Protein AF-A0A5C5XXF8-F1 (afdb_monomer)

Foldseek 3Di:
DDDDDAPLLVLLLVLLCVPDDNVRSCVLSVLLVQLQVLLLVLLQCLCVLPVLFFRPHPLLLNQLSVLLCLQQPSDCVRNVFHSVQSSLLNLLSSQLQSLSSVPDVPSLVCSLVSCCVRRNDDPLCVQSSVLSSLLSSLLADADPVRHTRSLVVDDCFDQGPVHTGRSSSSSVSSNSSSVQSAAQNREDPCCCPPVRHPPVSNVSNQRSHQWHWGQPNVVRDIDIGGDDDCVVPDDPVRVVVVCVVVDDDPVNVVVVVVVVVVVVVVD

pLDDT: mean 88.88, std 12.42, range [48.53, 98.75]

Sequence (267 aa):
MTWTTTEFENYVEQELVDSFPAEEARQLYSGYVDARPKVLQEIERIAQTEPNLTDHGPRHIADVMRKVFSIIGSDKSDHGLEARDLYILLQSILFHDVGNLHGRRRHNEQIGNMFISARGNGDELRRERDLVVRTARAHSGKSSAGNENTLIELDDQAHSPFGPIKQRSIAAILRLGDELAEGPQRTTRYYREFIGYTEDAQIFHEYSRCTSTMADRAAGRICLTYDIDIEDFLTDEEFDKARRPCRLTPDELRRAELREAVKNRAA

Mean predicted aligned error: 8.41 Å

Secondary structure (DSSP, 8-state):
------HHHHHHHHHHHHHS-HHHHHHHHHHHHHHHHHHHHHHTTHHHH-TTSPP-SHHHHHHHHHHHHHHH-S-HHHH---HHHHHHHHHHHHHTTGGGGG-STTGGGGHHHHHHHHH---HHHHHHHHHHHHHHHTTSS--TTSSS-GGGGS-SSB--TTS-B-HHHHHHHHHHHHHHT-SGGGS-HHIIIII---HHHHHHHHHHHHEEEEEETTTTEEEEEE---STTTS-HHHHHHHHGGGG--HHHHHHHHHHHHHHTT--

Nearest PDB structures (foldseek):
  6pbz-assembly1_A  TM=5.453E-01  e=7.754E-03  Escherichia coli K-12
  8jgx-assembly1_A  TM=6.950E-01  e=3.462E-02  Acinetobacter baumannii 15827
  7f86-assembly1_A  TM=2.059E-01  e=1.268E+00  Halomicronema sp. R31DM
  1b8d-assembly1_A  TM=2.141E-01  e=5.402E+00  Griffithsia monilis

Solvent-accessible surface area (backbone atoms only — not comparable to full-atom values): 14682 Å² total; per-residue (Å²): 135,83,88,73,90,48,73,46,57,53,50,40,50,51,38,25,52,76,72,38,60,67,70,58,24,48,52,57,50,47,53,48,61,62,20,47,63,55,46,44,62,52,34,58,46,24,55,73,63,38,65,60,56,60,51,72,28,59,69,38,50,56,38,22,42,52,35,35,34,46,65,45,58,88,52,51,86,81,56,68,63,50,45,65,36,44,48,47,38,53,52,16,58,75,42,37,65,54,9,30,61,78,28,76,81,69,12,48,74,46,27,56,61,55,47,33,72,41,71,49,81,52,76,86,46,45,62,57,49,54,50,31,38,54,33,24,27,34,51,57,70,59,26,97,88,69,43,74,64,25,52,77,82,43,43,68,65,33,86,48,99,83,47,76,26,46,42,28,58,40,23,51,47,50,30,52,12,47,67,47,42,48,14,46,87,27,41,52,71,64,47,59,77,76,70,54,60,54,80,88,32,43,61,59,41,50,48,20,54,25,31,44,57,46,61,40,58,93,79,73,44,75,48,80,44,74,65,74,73,57,76,83,78,34,57,76,72,53,44,58,57,69,47,54,80,80,61,59,49,79,65,51,48,52,51,52,52,52,52,51,55,51,51,69,71,75,108

Organism: NCBI:txid2528002

InterPro domains:
  IPR056471 HD-CE [PF24391] (51-253)

Radius of gyration: 23.47 Å; Cα contacts (8 Å, |Δi|>4): 349; chains: 1; bounding box: 64×64×52 Å

Structure (mmCIF, N/CA/C/O backbone):
data_AF-A0A5C5XXF8-F1
#
_entry.id   AF-A0A5C5XXF8-F1
#
loop_
_atom_site.group_PDB
_atom_site.id
_atom_site.typ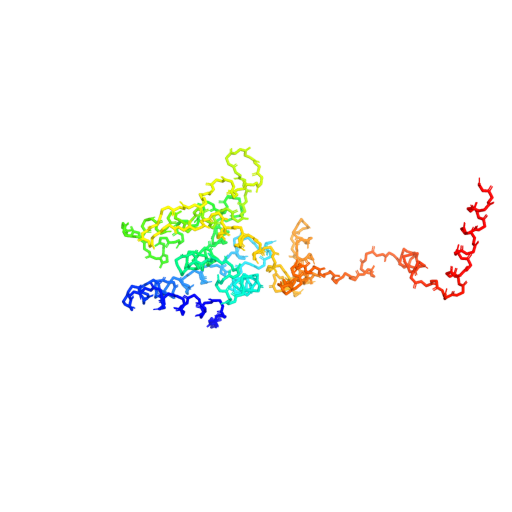e_symbol
_atom_site.label_atom_id
_atom_site.label_alt_id
_atom_site.label_comp_id
_atom_site.label_asym_id
_atom_site.label_entity_id
_atom_site.label_seq_id
_atom_site.pdbx_PDB_ins_code
_atom_site.Cartn_x
_atom_site.Cartn_y
_atom_site.Cartn_z
_atom_site.occupancy
_atom_site.B_iso_or_equiv
_atom_site.auth_seq_id
_atom_site.auth_comp_id
_atom_site.auth_asym_id
_atom_site.auth_atom_id
_atom_site.pdbx_PDB_model_num
ATOM 1 N N . MET A 1 1 ? -11.687 5.776 -15.077 1.00 59.09 1 MET A N 1
ATOM 2 C CA . MET A 1 1 ? -12.027 4.370 -14.749 1.00 59.09 1 MET A CA 1
ATOM 3 C C . MET A 1 1 ? -13.028 4.360 -13.599 1.00 59.09 1 MET A C 1
ATOM 5 O O . MET A 1 1 ? -12.969 5.269 -12.783 1.00 59.09 1 MET A O 1
ATOM 9 N N . THR A 1 2 ? -13.930 3.379 -13.523 1.00 80.31 2 THR A N 1
ATOM 10 C CA . THR A 1 2 ? -14.814 3.203 -12.353 1.00 80.31 2 THR A CA 1
ATOM 11 C C . THR A 1 2 ? -14.129 2.264 -11.362 1.00 80.31 2 THR A C 1
ATOM 13 O O . THR A 1 2 ? -13.798 1.139 -11.733 1.00 80.31 2 THR A O 1
ATOM 16 N N . TRP A 1 3 ? -13.872 2.722 -10.132 1.00 92.94 3 TRP A N 1
ATOM 17 C CA . TRP A 1 3 ? -13.294 1.877 -9.079 1.00 92.94 3 TRP A CA 1
ATOM 18 C C . TRP A 1 3 ? -14.255 0.742 -8.724 1.00 92.94 3 TRP A C 1
ATOM 20 O O . TRP A 1 3 ? -15.453 0.974 -8.569 1.00 92.94 3 TRP A O 1
ATOM 30 N N . THR A 1 4 ? -13.725 -0.469 -8.582 1.00 94.25 4 THR A N 1
ATOM 31 C CA . THR A 1 4 ? -14.468 -1.622 -8.066 1.00 94.25 4 THR A CA 1
ATOM 32 C C . THR A 1 4 ? -13.924 -1.937 -6.685 1.00 94.25 4 THR A C 1
ATOM 34 O O . THR A 1 4 ? -12.720 -2.135 -6.548 1.00 94.25 4 THR A O 1
ATOM 37 N N . THR A 1 5 ? -14.797 -1.964 -5.678 1.00 96.19 5 THR A N 1
ATOM 38 C CA . THR A 1 5 ? -14.415 -2.305 -4.305 1.00 96.19 5 THR A CA 1
ATOM 39 C C . THR A 1 5 ? -13.751 -3.684 -4.266 1.00 96.19 5 THR A C 1
ATOM 41 O O . THR A 1 5 ? -14.274 -4.654 -4.815 1.00 96.19 5 THR A O 1
ATOM 44 N N . THR A 1 6 ? -12.584 -3.752 -3.640 1.00 97.56 6 THR A N 1
ATOM 45 C CA . THR A 1 6 ? -11.767 -4.954 -3.472 1.00 97.56 6 THR A CA 1
ATOM 46 C C . THR A 1 6 ? -12.271 -5.824 -2.319 1.00 97.56 6 THR A C 1
ATOM 48 O O . THR A 1 6 ? -13.002 -5.374 -1.437 1.00 97.56 6 THR A O 1
ATOM 51 N N . GLU A 1 7 ? -11.839 -7.087 -2.289 1.00 97.62 7 GLU A N 1
ATOM 52 C CA . GLU A 1 7 ? -12.136 -7.996 -1.173 1.00 97.62 7 GLU A CA 1
ATOM 53 C C . GLU A 1 7 ? -11.589 -7.473 0.159 1.00 97.62 7 GLU A C 1
ATOM 55 O O . GLU A 1 7 ? -12.270 -7.571 1.177 1.00 97.62 7 GLU A O 1
ATOM 60 N N . PHE A 1 8 ? -10.402 -6.857 0.143 1.00 98.44 8 PHE A N 1
ATOM 61 C CA . PHE A 1 8 ? -9.818 -6.251 1.336 1.00 98.44 8 PHE A CA 1
ATOM 62 C C . PHE A 1 8 ? -10.695 -5.122 1.881 1.00 98.44 8 PHE A C 1
ATOM 64 O O . PHE A 1 8 ? -10.957 -5.074 3.076 1.00 98.44 8 PHE A O 1
ATOM 71 N N . GLU A 1 9 ? -11.194 -4.239 1.013 1.00 98.50 9 GLU A N 1
ATOM 72 C CA . GLU A 1 9 ? -12.086 -3.148 1.418 1.00 98.50 9 GLU A CA 1
ATOM 73 C C . GLU A 1 9 ? -13.389 -3.661 2.037 1.00 98.50 9 GLU A C 1
ATOM 75 O O . GLU A 1 9 ? -13.813 -3.125 3.059 1.00 98.50 9 GLU A O 1
ATOM 80 N N . ASN A 1 10 ? -13.998 -4.697 1.451 1.00 98.19 10 ASN A N 1
ATOM 81 C CA . ASN A 1 10 ? -15.199 -5.328 2.007 1.00 98.19 10 ASN A CA 1
ATOM 82 C C . ASN A 1 10 ? -14.909 -5.965 3.374 1.00 98.19 10 ASN A C 1
ATOM 84 O O . ASN A 1 10 ? -15.708 -5.844 4.299 1.00 98.19 10 ASN A O 1
ATOM 88 N N . TYR A 1 11 ? -13.754 -6.624 3.514 1.00 98.31 11 TYR A N 1
ATOM 89 C CA . TYR A 1 11 ? -13.327 -7.218 4.779 1.00 98.31 11 TYR A CA 1
ATOM 90 C C . TYR A 1 11 ? -13.138 -6.157 5.870 1.00 98.31 11 TYR A C 1
ATOM 92 O O . TYR A 1 11 ? -13.641 -6.322 6.978 1.00 98.31 11 TYR A O 1
ATOM 100 N N . VAL A 1 12 ? -12.479 -5.035 5.553 1.00 98.44 12 VAL A N 1
ATOM 101 C CA . VAL A 1 12 ? -12.309 -3.927 6.507 1.00 98.44 12 VAL A CA 1
ATOM 102 C C . VAL A 1 12 ? -13.652 -3.302 6.894 1.00 98.44 12 VAL A C 1
ATOM 104 O O . VAL A 1 12 ? -13.853 -3.013 8.071 1.00 98.44 12 VAL A O 1
ATOM 107 N N . GLU A 1 13 ? -14.572 -3.097 5.946 1.00 98.44 13 GLU A N 1
ATOM 108 C CA . GLU A 1 13 ? -15.915 -2.576 6.249 1.00 98.44 13 GLU A CA 1
ATOM 109 C C . GLU A 1 13 ? -16.657 -3.484 7.234 1.00 98.44 13 GLU A C 1
ATOM 111 O O . GLU A 1 13 ? -17.180 -3.006 8.242 1.00 98.44 13 GLU A O 1
ATOM 116 N N . GLN A 1 14 ? -16.648 -4.793 6.977 1.00 98.00 14 GLN A N 1
ATOM 117 C CA . GLN A 1 14 ? -17.302 -5.775 7.835 1.00 98.00 14 GLN A CA 1
ATOM 118 C C . GLN A 1 14 ? -16.683 -5.797 9.242 1.00 98.00 14 GLN A C 1
ATOM 120 O O . GLN A 1 14 ? -17.408 -5.687 10.228 1.00 98.00 14 GLN A O 1
ATOM 125 N N . GLU A 1 15 ? -15.351 -5.832 9.349 1.00 97.81 15 GLU A N 1
ATOM 126 C CA . GLU A 1 15 ?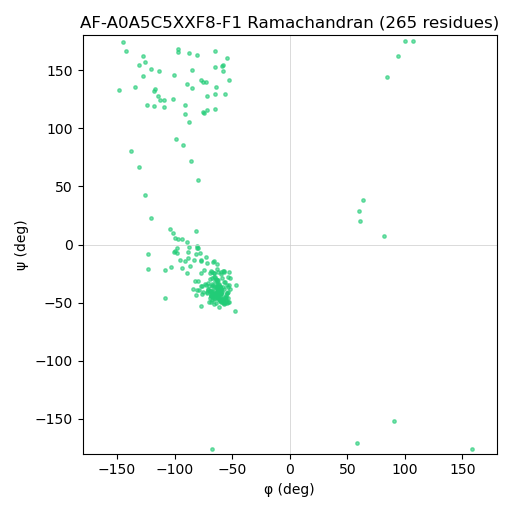 -14.653 -5.802 10.642 1.00 97.81 15 GLU A CA 1
ATOM 127 C C . GLU A 1 15 ? -14.951 -4.524 11.441 1.00 97.81 15 GLU A C 1
ATOM 129 O O . GLU A 1 15 ? -15.074 -4.570 12.669 1.00 97.81 15 GLU A O 1
ATOM 134 N N . LEU A 1 16 ? -15.093 -3.377 10.767 1.00 98.19 16 LEU A N 1
ATOM 135 C CA . LEU A 1 16 ? -15.498 -2.124 11.406 1.00 98.19 16 LEU A CA 1
ATOM 136 C C . LEU A 1 16 ? -16.926 -2.204 11.949 1.00 98.19 16 LEU A C 1
ATOM 138 O O . LEU A 1 16 ? -17.150 -1.822 13.097 1.00 98.19 16 LEU A O 1
ATOM 142 N N . VAL A 1 17 ? -17.870 -2.713 11.153 1.00 98.12 17 VAL A N 1
ATOM 143 C CA . VAL A 1 17 ? -19.272 -2.898 11.563 1.00 98.12 17 VAL A CA 1
ATOM 144 C C . VAL A 1 17 ? -19.386 -3.840 12.761 1.00 98.12 17 VAL A C 1
ATOM 146 O O . VAL A 1 17 ? -20.169 -3.572 13.670 1.00 98.12 17 VAL A O 1
ATOM 149 N N . ASP A 1 18 ? -18.582 -4.901 12.794 1.00 96.94 18 ASP A N 1
ATOM 150 C CA . ASP A 1 18 ? -18.618 -5.894 13.871 1.00 96.94 18 ASP A CA 1
ATOM 151 C C . ASP A 1 18 ? -17.934 -5.407 15.161 1.00 96.94 18 ASP A C 1
ATOM 153 O O . ASP A 1 18 ? -18.261 -5.873 16.255 1.00 96.94 18 ASP A O 1
ATOM 157 N N . SER A 1 19 ? -16.995 -4.459 15.055 1.00 96.56 19 SER A N 1
ATOM 158 C CA . SER A 1 19 ? -16.158 -4.020 16.184 1.00 96.56 19 SER A CA 1
ATOM 159 C C . SER A 1 19 ? -16.556 -2.677 16.802 1.00 96.56 19 SER A C 1
ATOM 161 O O . SER A 1 19 ? -16.154 -2.397 17.933 1.00 96.56 19 SER A O 1
ATOM 163 N N . PHE A 1 20 ? -17.311 -1.834 16.092 1.00 96.69 20 PHE A N 1
ATOM 164 C CA . PHE A 1 20 ? -17.650 -0.475 16.526 1.00 96.69 20 PHE A CA 1
ATOM 165 C C . PHE A 1 20 ? -19.164 -0.220 16.530 1.00 96.69 20 PHE A C 1
ATOM 167 O O . PHE A 1 20 ? -19.913 -0.867 15.797 1.00 96.69 20 PHE A O 1
ATOM 174 N N . PRO A 1 21 ? -19.655 0.758 17.319 1.00 97.44 21 PRO A N 1
ATOM 175 C CA . PRO A 1 21 ? -21.022 1.248 17.182 1.00 97.44 21 PRO A CA 1
ATOM 176 C C . PRO A 1 21 ? -21.324 1.650 15.734 1.00 97.44 21 PRO A C 1
ATOM 178 O O . PRO A 1 21 ? -20.492 2.268 15.073 1.00 97.44 21 PRO A O 1
ATOM 181 N N . ALA A 1 22 ? -22.538 1.361 15.258 1.00 96.75 22 ALA A N 1
ATOM 182 C CA . ALA A 1 22 ? -22.904 1.505 13.844 1.00 96.75 22 ALA A CA 1
ATOM 183 C C . ALA A 1 22 ? -22.592 2.888 13.239 1.00 96.75 22 ALA A C 1
ATOM 185 O O . ALA A 1 22 ? -22.169 2.979 12.089 1.00 96.75 22 ALA A O 1
ATOM 186 N N . GLU A 1 23 ? -22.788 3.963 14.006 1.00 96.94 23 GLU A N 1
ATOM 187 C CA . GLU A 1 23 ? -22.488 5.323 13.546 1.00 96.94 23 GLU A CA 1
ATOM 188 C C . GLU A 1 23 ? -20.977 5.578 13.436 1.00 96.94 23 GLU A C 1
ATOM 190 O O . GLU A 1 23 ? -20.527 6.179 12.467 1.00 96.94 23 GLU A O 1
ATOM 195 N N . GLU A 1 24 ? -20.179 5.065 14.374 1.00 95.81 24 GLU A N 1
ATOM 196 C CA . GLU A 1 24 ? -18.718 5.192 14.347 1.00 95.81 24 GLU A CA 1
ATOM 197 C C . GLU A 1 24 ? -18.110 4.360 13.208 1.00 95.81 24 GLU A C 1
ATOM 199 O O . GLU A 1 24 ? -17.315 4.879 12.425 1.00 95.81 24 GLU A O 1
ATOM 204 N N . ALA A 1 25 ? -18.551 3.106 13.043 1.00 97.38 25 ALA A N 1
ATOM 205 C CA . ALA A 1 25 ? -18.158 2.251 11.921 1.00 97.38 25 ALA A CA 1
ATOM 206 C C . ALA A 1 25 ? -18.449 2.926 10.570 1.00 97.38 25 ALA A C 1
ATOM 208 O O . ALA A 1 25 ? -17.579 2.994 9.696 1.00 97.38 25 ALA A O 1
ATOM 209 N N . ARG A 1 26 ? -19.660 3.488 10.426 1.00 96.88 26 ARG A N 1
ATOM 210 C CA . ARG A 1 26 ? -20.071 4.225 9.228 1.00 96.88 26 ARG A CA 1
ATOM 211 C C . ARG A 1 26 ? -19.176 5.433 8.978 1.00 96.88 26 ARG A C 1
ATOM 213 O O . ARG A 1 26 ? -18.743 5.602 7.846 1.00 96.88 26 ARG A O 1
ATOM 220 N N . GLN A 1 27 ? -18.902 6.252 9.993 1.00 95.38 27 GLN A N 1
ATOM 221 C CA . GLN A 1 27 ? -18.077 7.458 9.850 1.00 95.38 27 GLN A CA 1
ATOM 222 C C . GLN A 1 27 ? -16.637 7.135 9.436 1.00 95.38 27 GLN A C 1
ATOM 224 O O . GLN A 1 27 ? -16.075 7.806 8.566 1.00 95.38 27 GLN A O 1
ATOM 229 N N . LEU A 1 28 ? -16.040 6.093 10.022 1.00 95.81 28 LEU A N 1
ATOM 230 C CA . LEU A 1 28 ? -14.695 5.647 9.661 1.00 95.81 28 LEU A CA 1
ATOM 231 C C . LEU A 1 28 ? -14.640 5.203 8.199 1.00 95.81 28 LEU A C 1
ATOM 233 O O . LEU A 1 28 ? -13.832 5.720 7.419 1.00 95.81 28 LEU A O 1
ATOM 237 N N . TYR A 1 29 ? -15.529 4.286 7.811 1.00 97.81 29 TYR A N 1
ATOM 238 C CA . TYR A 1 29 ? -15.523 3.744 6.458 1.00 97.81 29 TYR A CA 1
ATOM 239 C C . TYR A 1 29 ? -15.928 4.789 5.410 1.00 97.81 29 TYR A C 1
ATOM 241 O O . TYR A 1 29 ? -15.272 4.898 4.373 1.00 97.81 29 TYR A O 1
ATOM 249 N N . SER A 1 30 ? -16.924 5.640 5.690 1.00 96.69 30 SER A N 1
ATOM 250 C CA . SER A 1 30 ? -17.316 6.723 4.778 1.00 96.69 30 SER A CA 1
ATOM 251 C C . SER A 1 30 ? -16.170 7.695 4.544 1.00 96.69 30 SER A C 1
ATOM 253 O O . SER A 1 30 ? -15.924 8.098 3.412 1.00 96.69 30 SER A O 1
ATOM 255 N N . GLY A 1 31 ? -15.394 8.010 5.582 1.00 95.94 31 GLY A N 1
ATOM 256 C CA . GLY A 1 31 ? -14.233 8.865 5.417 1.00 95.94 31 GLY A CA 1
ATOM 257 C C . GLY A 1 31 ? -13.156 8.249 4.508 1.00 95.94 31 GLY A C 1
ATOM 258 O O . GLY A 1 31 ? -12.399 8.989 3.879 1.00 95.94 31 GLY A O 1
ATOM 259 N N . TYR A 1 32 ? -13.019 6.920 4.448 1.00 97.75 32 TYR A N 1
ATOM 260 C CA . TYR A 1 32 ? -12.171 6.256 3.449 1.00 97.75 32 TYR A CA 1
ATOM 261 C C . TYR A 1 32 ? -12.790 6.365 2.048 1.00 97.75 32 TYR A C 1
ATOM 263 O O . TYR A 1 32 ? -12.123 6.806 1.108 1.00 97.75 32 TYR A O 1
ATOM 271 N N . VAL A 1 33 ? -14.078 6.033 1.923 1.00 97.75 33 VAL A N 1
ATOM 272 C CA . VAL A 1 33 ? -14.829 6.074 0.659 1.00 97.75 33 VAL A CA 1
ATOM 273 C C . VAL A 1 33 ? -14.811 7.468 0.026 1.00 97.75 33 VAL A C 1
ATOM 275 O O . VAL A 1 33 ? -14.653 7.566 -1.189 1.00 97.75 33 VAL A O 1
ATOM 278 N N . ASP A 1 34 ? -14.898 8.530 0.828 1.00 97.31 34 ASP A N 1
ATOM 279 C CA . ASP A 1 34 ? -14.864 9.925 0.378 1.00 97.31 34 ASP A CA 1
ATOM 280 C C . ASP A 1 34 ? -13.460 10.382 -0.047 1.00 97.31 34 ASP A C 1
ATOM 282 O O . ASP A 1 34 ? -13.311 11.202 -0.960 1.00 97.31 34 ASP A O 1
ATOM 286 N N . ALA A 1 35 ? -12.415 9.870 0.610 1.00 97.69 35 ALA A N 1
ATOM 287 C CA . ALA A 1 35 ? -11.027 10.190 0.284 1.00 97.69 35 ALA A CA 1
ATOM 288 C C . ALA A 1 35 ? -10.563 9.480 -0.993 1.00 97.69 35 ALA A C 1
ATOM 290 O O . ALA A 1 35 ? -9.894 10.087 -1.831 1.00 97.69 35 ALA A O 1
ATOM 291 N N . ARG A 1 36 ? -10.955 8.214 -1.167 1.00 97.69 36 ARG A N 1
ATOM 292 C CA . ARG A 1 36 ? -10.543 7.337 -2.269 1.00 97.69 36 ARG A CA 1
ATOM 293 C C . ARG A 1 36 ? -10.639 7.987 -3.657 1.00 97.69 36 ARG A C 1
ATOM 295 O O . ARG A 1 36 ? -9.607 8.068 -4.316 1.00 97.69 36 ARG A O 1
ATOM 302 N N . PRO A 1 37 ? -11.790 8.498 -4.135 1.00 96.38 37 PRO A N 1
ATOM 303 C CA . PRO A 1 37 ? -11.871 9.072 -5.478 1.00 96.38 37 PRO A CA 1
ATOM 304 C C . PRO A 1 37 ? -10.979 10.309 -5.653 1.00 96.38 37 PRO A C 1
ATOM 306 O O . PRO A 1 37 ? -10.411 10.486 -6.727 1.00 96.38 37 PRO A O 1
ATOM 309 N N . LYS A 1 38 ? -10.808 11.128 -4.604 1.00 96.25 38 LYS A N 1
ATOM 310 C CA . LYS A 1 38 ? -9.941 12.319 -4.638 1.00 96.25 38 LYS A CA 1
ATOM 311 C C . LYS A 1 38 ? -8.476 11.917 -4.797 1.00 96.25 38 LYS A C 1
ATOM 313 O O . LYS A 1 38 ? -7.768 12.473 -5.626 1.00 96.25 38 LYS A O 1
ATOM 318 N N . VAL A 1 39 ? -8.039 10.914 -4.035 1.00 97.00 39 VAL A N 1
ATOM 319 C CA . VAL A 1 39 ? -6.662 10.411 -4.091 1.00 97.00 39 VAL A CA 1
ATOM 320 C C . VAL A 1 39 ? -6.377 9.720 -5.420 1.00 97.00 39 VAL A C 1
ATOM 322 O O . VAL A 1 39 ? -5.372 10.021 -6.057 1.00 97.00 39 VAL A O 1
ATOM 325 N N . LEU A 1 40 ? -7.267 8.830 -5.867 1.00 96.00 40 LEU A N 1
ATOM 326 C CA . LEU A 1 40 ? -7.083 8.082 -7.112 1.00 96.00 40 LEU A CA 1
ATOM 327 C C . LEU A 1 40 ? -7.021 9.000 -8.336 1.00 96.00 40 LEU A C 1
ATOM 329 O O . LEU A 1 40 ? -6.217 8.756 -9.231 1.00 96.00 40 LEU A O 1
ATOM 333 N N . GLN A 1 41 ? -7.828 10.065 -8.357 1.00 94.38 41 GLN A N 1
ATOM 334 C CA . GLN A 1 41 ? -7.782 11.073 -9.415 1.00 94.38 41 GLN A CA 1
ATOM 335 C C . GLN A 1 41 ? -6.414 11.759 -9.498 1.00 94.38 41 GLN A C 1
ATOM 337 O O . GLN A 1 41 ? -5.914 12.013 -10.593 1.00 94.38 41 GLN A O 1
ATOM 342 N N . GLU A 1 42 ? -5.817 12.085 -8.353 1.00 94.44 42 GLU A N 1
ATOM 343 C CA . GLU A 1 42 ? -4.526 12.763 -8.323 1.00 94.44 42 GLU A CA 1
ATOM 344 C C . GLU A 1 42 ? -3.382 11.799 -8.634 1.00 94.44 42 GLU A C 1
ATOM 346 O O . GLU A 1 42 ? -2.532 12.134 -9.449 1.00 94.44 42 GLU A O 1
A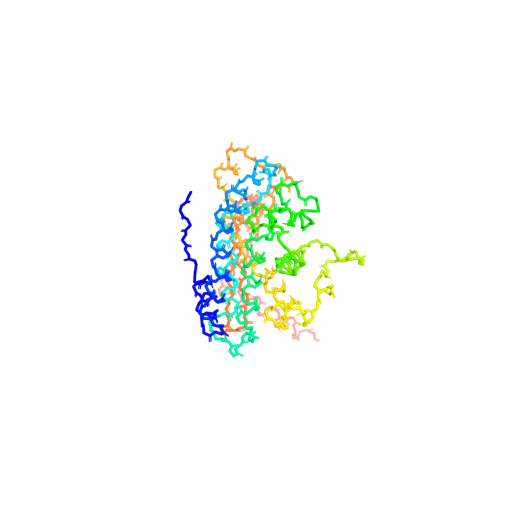TOM 351 N N . ILE A 1 43 ? -3.394 10.581 -8.085 1.00 93.62 43 ILE A N 1
ATOM 352 C CA . ILE A 1 43 ? -2.366 9.551 -8.313 1.00 93.62 43 ILE A CA 1
ATOM 353 C C . ILE A 1 43 ? -2.141 9.249 -9.807 1.00 93.62 43 ILE A C 1
ATOM 355 O O . ILE A 1 43 ? -1.000 9.037 -10.218 1.00 93.62 43 ILE A O 1
ATOM 359 N N . GLU A 1 44 ? -3.179 9.294 -10.652 1.00 91.25 44 GLU A N 1
ATOM 360 C CA . GLU A 1 44 ? -3.028 9.129 -12.111 1.00 91.25 44 GLU A CA 1
ATOM 361 C C . GLU A 1 44 ? -2.058 10.154 -12.737 1.00 91.25 44 GLU A C 1
ATOM 363 O O . GLU A 1 44 ? -1.475 9.906 -13.794 1.00 91.25 44 GLU A O 1
ATOM 368 N N . ARG A 1 45 ? -1.841 11.301 -12.083 1.00 93.19 45 ARG A N 1
ATOM 369 C CA . ARG A 1 45 ? -0.923 12.353 -12.538 1.00 93.19 45 ARG A CA 1
ATOM 370 C C . ARG A 1 45 ? 0.539 12.087 -12.191 1.00 93.19 45 ARG A C 1
ATOM 372 O O . ARG A 1 45 ? 1.391 12.807 -12.704 1.00 93.19 45 ARG A O 1
ATOM 379 N N . ILE A 1 46 ? 0.865 11.059 -11.400 1.00 93.69 46 ILE A N 1
ATOM 380 C CA . ILE A 1 46 ? 2.264 10.699 -11.101 1.00 93.69 46 ILE A CA 1
ATOM 381 C C . ILE A 1 46 ? 3.051 10.486 -12.399 1.00 93.69 46 ILE A C 1
ATOM 383 O O . ILE A 1 46 ? 4.149 11.013 -12.528 1.00 93.69 46 ILE A O 1
ATOM 387 N N . ALA A 1 47 ? 2.459 9.829 -13.401 1.00 90.44 47 ALA A N 1
ATOM 388 C CA . ALA A 1 47 ? 3.098 9.600 -14.700 1.00 90.44 47 ALA A CA 1
ATOM 389 C C . ALA A 1 47 ? 3.418 10.894 -15.481 1.00 90.44 47 ALA A C 1
ATOM 391 O O . ALA A 1 47 ? 4.200 10.863 -16.425 1.00 90.44 47 ALA A O 1
ATOM 392 N N . GLN A 1 48 ? 2.822 12.035 -15.116 1.00 90.69 48 GLN A N 1
ATOM 393 C CA . GLN A 1 48 ? 3.139 13.335 -15.719 1.00 90.69 48 GLN A CA 1
ATOM 394 C C . GLN A 1 48 ? 4.366 13.974 -15.057 1.00 90.69 48 GLN A C 1
ATOM 396 O O . GLN A 1 48 ? 5.179 14.587 -15.744 1.00 90.69 48 GLN A O 1
ATOM 401 N N . THR A 1 49 ? 4.504 13.829 -13.735 1.00 90.75 49 THR A N 1
ATOM 402 C CA . THR A 1 49 ? 5.653 14.344 -12.970 1.00 90.75 49 THR A CA 1
ATOM 403 C C . THR A 1 49 ? 6.876 13.438 -13.110 1.00 90.75 49 THR A C 1
ATOM 405 O O . THR A 1 49 ? 8.000 13.916 -13.221 1.00 90.75 49 THR A O 1
ATOM 408 N N . GLU A 1 50 ? 6.651 12.128 -13.113 1.00 92.12 50 GLU A N 1
ATOM 409 C CA . GLU A 1 50 ? 7.663 11.078 -13.053 1.00 92.12 50 GLU A CA 1
ATOM 410 C C . GLU A 1 50 ? 7.397 10.029 -14.158 1.00 92.12 50 GLU A C 1
ATOM 412 O O . GLU A 1 50 ? 7.043 8.883 -13.872 1.00 92.12 50 GLU A O 1
ATOM 417 N N . PRO A 1 51 ? 7.534 10.402 -15.447 1.00 90.94 51 PRO A N 1
ATOM 418 C CA . PRO A 1 51 ? 7.130 9.567 -16.589 1.00 90.94 51 PRO A CA 1
ATOM 419 C C . PRO A 1 51 ? 7.948 8.282 -16.763 1.00 90.94 51 PRO A C 1
ATOM 421 O O . PRO A 1 51 ? 7.540 7.388 -17.499 1.00 90.94 51 PRO A O 1
ATOM 424 N N . ASN A 1 52 ? 9.103 8.193 -16.102 1.00 93.19 52 ASN A N 1
ATOM 425 C CA . ASN A 1 52 ? 9.993 7.033 -16.142 1.00 93.19 52 ASN A CA 1
ATOM 426 C C . ASN A 1 52 ? 9.741 6.039 -15.003 1.00 93.19 52 ASN A C 1
ATOM 428 O O . ASN A 1 52 ? 10.507 5.096 -14.830 1.00 93.19 52 ASN A O 1
ATOM 432 N N . LEU A 1 53 ? 8.717 6.271 -14.182 1.00 93.19 53 LEU A N 1
ATOM 433 C CA . LEU A 1 53 ? 8.322 5.308 -13.172 1.00 93.19 53 LEU A CA 1
ATOM 434 C C . LEU A 1 53 ? 7.381 4.261 -13.743 1.00 93.19 53 LEU A C 1
ATOM 436 O O . LEU A 1 53 ? 6.557 4.518 -14.622 1.00 93.19 53 LEU A O 1
ATOM 440 N N . THR A 1 54 ? 7.467 3.081 -13.144 1.00 92.94 54 THR A N 1
ATOM 441 C CA . THR A 1 54 ? 6.422 2.066 -13.205 1.00 92.94 54 THR A CA 1
ATOM 442 C C . THR A 1 54 ? 5.077 2.646 -12.746 1.00 92.94 54 THR A C 1
ATOM 444 O O . THR A 1 54 ? 5.013 3.694 -12.106 1.00 92.94 54 THR A O 1
ATOM 447 N N . ASP A 1 55 ? 3.967 2.008 -13.104 1.00 93.75 55 ASP A N 1
ATOM 448 C CA . ASP A 1 55 ? 2.620 2.495 -12.798 1.00 93.75 55 ASP A CA 1
ATOM 449 C C . ASP A 1 55 ? 2.378 2.493 -11.280 1.00 93.75 55 ASP A C 1
ATOM 451 O O . ASP A 1 55 ? 2.353 1.435 -10.656 1.00 93.75 55 ASP A O 1
ATOM 455 N N . HIS A 1 56 ? 2.163 3.673 -10.696 1.00 94.00 56 HIS A N 1
ATOM 456 C CA . HIS A 1 56 ? 1.710 3.846 -9.304 1.00 94.00 56 HIS A CA 1
ATOM 457 C C . HIS A 1 56 ? 0.212 4.223 -9.260 1.00 94.00 56 HIS A C 1
ATOM 459 O O . HIS A 1 56 ? -0.299 4.677 -8.241 1.00 94.00 56 HIS A O 1
ATOM 465 N N . GLY A 1 57 ? -0.496 4.066 -10.389 1.00 94.62 57 GLY A N 1
ATOM 466 C CA . GLY A 1 57 ? -1.893 4.434 -10.583 1.00 94.62 57 GLY A CA 1
ATOM 467 C C . GLY A 1 57 ? -2.906 3.602 -9.779 1.00 94.62 57 GLY A C 1
ATOM 468 O O . GLY A 1 57 ? -2.548 2.684 -9.040 1.00 94.62 57 GLY A O 1
ATOM 469 N N . PRO A 1 58 ? -4.219 3.834 -9.982 1.00 95.75 58 PRO A N 1
ATOM 470 C CA . PRO A 1 58 ? -5.281 3.109 -9.277 1.00 95.75 58 PRO A CA 1
ATOM 471 C C . PRO A 1 58 ? -5.183 1.579 -9.360 1.00 95.75 58 PRO A C 1
ATOM 473 O O . PRO A 1 58 ? -5.506 0.883 -8.399 1.00 95.75 58 PRO A O 1
ATOM 476 N N . ARG A 1 59 ? -4.710 1.038 -10.490 1.00 95.00 59 ARG A N 1
ATOM 477 C CA . ARG A 1 59 ? -4.517 -0.412 -10.653 1.00 95.00 59 ARG A CA 1
ATOM 478 C C . ARG A 1 59 ? -3.482 -0.960 -9.677 1.00 95.00 59 ARG A C 1
ATOM 480 O O . ARG A 1 59 ? -3.708 -2.019 -9.106 1.00 95.00 59 ARG A O 1
ATOM 487 N N . HIS A 1 60 ? -2.394 -0.226 -9.453 1.00 96.50 60 HIS A N 1
ATOM 488 C CA . HIS A 1 60 ? -1.379 -0.615 -8.486 1.00 96.50 60 HIS A CA 1
ATOM 489 C C . HIS A 1 60 ? -1.942 -0.609 -7.061 1.00 96.50 60 HIS A C 1
ATOM 491 O O . HIS A 1 60 ? -1.811 -1.609 -6.368 1.00 96.50 60 HIS A O 1
ATOM 497 N N . ILE A 1 61 ? -2.682 0.432 -6.662 1.00 97.69 61 ILE A N 1
ATOM 498 C CA . ILE A 1 61 ? -3.335 0.480 -5.341 1.00 97.69 61 ILE A CA 1
ATOM 499 C C . ILE A 1 61 ? -4.260 -0.729 -5.118 1.00 97.69 61 ILE A C 1
ATOM 501 O O . ILE A 1 61 ? -4.206 -1.369 -4.067 1.00 97.69 61 ILE A O 1
ATOM 505 N N . ALA A 1 62 ? -5.084 -1.082 -6.111 1.00 97.69 62 ALA A N 1
ATOM 506 C CA . ALA A 1 62 ? -5.955 -2.257 -6.033 1.00 97.69 62 ALA A CA 1
ATOM 507 C C . ALA A 1 62 ? -5.158 -3.572 -5.921 1.00 97.69 62 ALA A C 1
ATOM 509 O O . ALA A 1 62 ? -5.567 -4.497 -5.215 1.00 97.69 62 ALA A O 1
ATOM 510 N N . ASP A 1 63 ? -4.011 -3.656 -6.595 1.00 97.50 63 ASP A N 1
ATOM 511 C CA . ASP A 1 63 ? -3.107 -4.799 -6.513 1.00 97.50 63 ASP A CA 1
ATOM 512 C C . ASP A 1 63 ? -2.442 -4.909 -5.139 1.00 97.50 63 ASP A C 1
ATOM 514 O O . ASP A 1 63 ? -2.452 -6.002 -4.573 1.00 97.50 63 ASP A O 1
ATOM 518 N N . VAL A 1 64 ? -1.979 -3.803 -4.544 1.00 98.50 64 VAL A N 1
ATOM 519 C CA . VAL A 1 64 ? -1.469 -3.780 -3.160 1.00 98.50 64 VAL A CA 1
ATOM 520 C C . VAL A 1 64 ? -2.530 -4.301 -2.194 1.00 98.50 64 VAL A C 1
ATOM 522 O O . VAL A 1 64 ? -2.239 -5.177 -1.384 1.00 98.50 64 VAL A O 1
ATOM 525 N N . MET A 1 65 ? -3.784 -3.850 -2.313 1.00 98.62 65 MET A N 1
ATOM 526 C CA . MET A 1 65 ? -4.886 -4.349 -1.475 1.00 98.62 65 MET A CA 1
ATOM 527 C C . MET A 1 65 ? -5.096 -5.858 -1.631 1.00 98.62 65 MET A C 1
ATOM 529 O O . MET A 1 65 ? -5.254 -6.570 -0.638 1.00 98.62 65 MET A O 1
ATOM 533 N N . ARG A 1 66 ? -5.037 -6.373 -2.865 1.00 97.81 66 ARG A N 1
ATOM 534 C CA . ARG A 1 66 ? -5.154 -7.813 -3.135 1.00 97.81 66 ARG A CA 1
ATOM 535 C C . ARG A 1 66 ? -3.995 -8.603 -2.529 1.00 97.81 66 ARG A C 1
ATOM 537 O O . ARG A 1 66 ? -4.217 -9.663 -1.948 1.00 97.81 66 ARG A O 1
ATOM 544 N N . LYS A 1 67 ? -2.762 -8.100 -2.644 1.00 97.75 67 LYS A N 1
ATOM 545 C CA . LYS A 1 67 ? -1.567 -8.753 -2.089 1.00 97.75 67 LYS A CA 1
ATOM 546 C C . LYS A 1 67 ? -1.582 -8.734 -0.571 1.00 97.75 67 LYS A C 1
ATOM 548 O O . LYS A 1 67 ? -1.385 -9.785 0.034 1.00 97.75 67 LYS A O 1
ATOM 553 N N . VAL A 1 68 ? -1.922 -7.599 0.036 1.00 97.88 68 VAL A N 1
ATOM 554 C CA . VAL A 1 68 ? -2.150 -7.486 1.481 1.00 97.88 68 VAL A CA 1
ATOM 555 C C . VAL A 1 68 ? -3.168 -8.523 1.940 1.00 97.88 68 VAL A C 1
ATOM 557 O O . VAL A 1 68 ? -2.863 -9.293 2.847 1.00 97.88 68 VAL A O 1
ATOM 560 N N . PHE A 1 69 ? -4.320 -8.630 1.275 1.00 97.38 69 PHE A N 1
ATOM 561 C CA . PHE A 1 69 ? -5.332 -9.620 1.642 1.00 97.38 69 PHE A CA 1
ATOM 562 C C . PHE A 1 69 ? -4.851 -11.065 1.467 1.00 97.38 69 PHE A C 1
ATOM 564 O O . PHE A 1 69 ? -5.114 -11.899 2.327 1.00 97.38 69 PHE A O 1
ATOM 571 N N . SER A 1 70 ? -4.060 -11.363 0.431 1.00 95.25 70 SER A N 1
ATOM 572 C CA . SER A 1 70 ? -3.456 -12.695 0.265 1.00 95.25 70 SER A CA 1
ATOM 573 C C . SER A 1 70 ? -2.450 -13.060 1.368 1.00 95.25 70 SER A C 1
ATOM 575 O O . SER A 1 70 ? -2.289 -14.236 1.687 1.00 95.25 70 SER A O 1
ATOM 577 N N . ILE A 1 71 ? -1.802 -12.062 1.983 1.00 95.06 71 ILE A N 1
ATOM 578 C CA . ILE A 1 71 ? -0.890 -12.250 3.120 1.00 95.06 71 ILE A CA 1
ATOM 579 C C . ILE A 1 71 ? -1.701 -12.490 4.402 1.00 95.06 71 ILE A C 1
ATOM 581 O O . ILE A 1 71 ? -1.479 -13.472 5.117 1.00 95.06 71 ILE A O 1
ATOM 585 N N . ILE A 1 72 ? -2.644 -11.592 4.706 1.00 95.06 72 ILE A N 1
ATOM 586 C CA . ILE A 1 72 ? -3.331 -11.576 6.007 1.00 95.06 72 ILE A CA 1
ATOM 587 C C . ILE A 1 72 ? -4.561 -12.483 6.074 1.00 95.06 72 ILE A C 1
ATOM 589 O O . ILE A 1 72 ? -4.944 -12.861 7.179 1.00 95.06 72 ILE A O 1
ATOM 593 N N . GLY A 1 73 ? -5.134 -12.891 4.940 1.00 93.81 73 GLY A N 1
ATOM 594 C CA . GLY A 1 73 ? -6.360 -13.687 4.875 1.00 93.81 73 GLY A CA 1
ATOM 595 C C . GLY A 1 73 ? -7.563 -13.019 5.552 1.00 93.81 73 GLY A C 1
ATOM 596 O O . GLY A 1 73 ? -7.515 -11.858 5.949 1.00 93.81 73 GLY A O 1
ATOM 597 N N . SER A 1 74 ? -8.649 -13.776 5.698 1.00 92.06 74 SER A N 1
ATOM 598 C CA . SER A 1 74 ? -9.861 -13.347 6.412 1.00 92.06 74 SER A CA 1
ATOM 599 C C . SER A 1 74 ? -9.958 -13.888 7.843 1.00 92.06 74 SER A C 1
ATOM 601 O O . SER A 1 74 ? -10.893 -13.547 8.560 1.00 92.06 74 SER A O 1
ATOM 603 N N . ASP A 1 75 ? -9.034 -14.759 8.265 1.00 89.19 75 ASP A N 1
ATOM 604 C CA . ASP A 1 75 ? -9.042 -15.305 9.622 1.00 89.19 75 ASP A CA 1
ATOM 605 C C . ASP A 1 75 ? -8.272 -14.387 10.577 1.00 89.19 75 ASP A C 1
ATOM 607 O O . ASP A 1 75 ? -7.034 -14.359 10.596 1.00 89.19 75 ASP A O 1
ATOM 611 N N . LYS A 1 76 ? -9.030 -13.656 11.400 1.00 87.44 76 LYS A N 1
ATOM 612 C CA . LYS A 1 76 ? -8.510 -12.761 12.436 1.00 87.44 76 LYS A CA 1
ATOM 613 C C . LYS A 1 76 ? -7.575 -13.447 13.426 1.00 87.44 76 LYS A C 1
ATOM 615 O O . LYS A 1 76 ? -6.645 -12.801 13.913 1.00 87.44 76 LYS A O 1
ATOM 620 N N . SER A 1 77 ? -7.785 -14.730 13.722 1.00 86.12 77 SER A N 1
ATOM 621 C CA . SER A 1 77 ? -6.951 -15.466 14.679 1.00 86.12 77 SER A CA 1
ATOM 622 C C . SER A 1 77 ? -5.521 -15.678 14.173 1.00 86.12 77 SER A C 1
ATOM 624 O O . SER A 1 77 ? -4.585 -15.670 14.972 1.00 86.12 77 SER A O 1
ATOM 626 N N . ASP A 1 78 ? -5.339 -15.747 12.854 1.00 85.00 78 ASP A N 1
ATOM 627 C CA . ASP A 1 78 ? -4.035 -15.941 12.223 1.00 85.00 78 ASP A CA 1
ATOM 628 C C . ASP A 1 78 ? -3.231 -14.637 12.118 1.00 85.00 78 ASP A C 1
ATOM 630 O O . ASP A 1 78 ? -2.025 -14.624 12.362 1.00 85.00 78 ASP A O 1
ATOM 634 N N . HIS A 1 79 ? -3.876 -13.529 11.730 1.00 89.00 79 HIS A N 1
ATOM 635 C CA . HIS A 1 79 ? -3.172 -12.258 11.506 1.00 89.00 79 HIS A CA 1
ATOM 636 C C . HIS A 1 79 ? -3.167 -11.340 12.738 1.00 89.00 79 HIS A C 1
ATOM 638 O O . HIS A 1 79 ? -2.339 -10.433 12.841 1.00 89.00 79 HIS A O 1
ATOM 644 N N . GLY A 1 80 ? -4.092 -11.548 13.678 1.00 92.69 80 GLY A N 1
ATOM 645 C CA . GLY A 1 80 ? -4.170 -10.830 14.948 1.00 92.69 80 GLY A CA 1
ATOM 646 C C . GLY A 1 80 ? -4.376 -9.317 14.826 1.00 92.69 80 GLY A C 1
ATOM 647 O O . GLY A 1 80 ? -4.047 -8.597 15.763 1.00 92.69 80 GLY A O 1
ATOM 648 N N . LEU A 1 81 ? -4.860 -8.808 13.694 1.00 96.31 81 LEU A N 1
ATOM 649 C CA . LEU A 1 81 ? -5.139 -7.378 13.508 1.00 96.31 81 LEU A CA 1
ATOM 650 C C . LEU A 1 81 ? -6.571 -7.091 13.949 1.00 96.31 81 LEU A C 1
ATOM 652 O O . LEU A 1 81 ? -7.480 -7.857 13.643 1.00 96.31 81 LEU A O 1
ATOM 656 N N . GLU A 1 82 ? -6.768 -5.980 14.644 1.00 96.69 82 GLU A N 1
ATOM 657 C CA . GLU A 1 82 ? -8.095 -5.493 15.012 1.00 96.69 82 GLU A CA 1
ATOM 658 C C . GLU A 1 82 ? -8.682 -4.602 13.907 1.00 96.69 82 GLU A C 1
ATOM 660 O O . GLU A 1 82 ? -7.950 -4.078 13.067 1.00 96.69 82 GLU A O 1
ATOM 665 N N . ALA A 1 83 ? -9.991 -4.339 13.938 1.00 97.38 83 ALA A N 1
ATOM 666 C CA . ALA A 1 83 ? -10.662 -3.502 12.935 1.00 97.38 83 ALA A CA 1
ATOM 667 C C . ALA A 1 83 ? -10.012 -2.113 12.754 1.00 97.38 83 ALA A C 1
ATOM 669 O O . ALA A 1 83 ? -9.865 -1.616 11.640 1.00 97.38 83 ALA A O 1
ATOM 670 N N . ARG A 1 84 ? -9.523 -1.511 13.844 1.00 97.06 84 ARG A N 1
ATOM 671 C CA . ARG A 1 84 ? -8.743 -0.257 13.816 1.00 97.06 84 ARG A CA 1
ATOM 672 C C . ARG A 1 84 ? -7.380 -0.386 13.131 1.00 97.06 84 ARG A C 1
ATOM 674 O O . ARG A 1 84 ? -6.939 0.561 12.485 1.00 97.06 84 ARG A O 1
ATOM 681 N N . ASP A 1 85 ? -6.715 -1.535 13.262 1.00 98.06 85 ASP A N 1
ATOM 682 C CA . ASP A 1 85 ? -5.445 -1.796 12.581 1.00 98.06 85 ASP A CA 1
ATOM 683 C C . ASP A 1 85 ? -5.687 -1.917 11.073 1.00 98.06 85 ASP A C 1
ATOM 685 O O . ASP A 1 85 ? -4.976 -1.307 10.276 1.00 98.06 85 ASP A O 1
ATOM 689 N N . LEU A 1 86 ? -6.738 -2.653 10.695 1.00 98.38 86 LEU A N 1
ATOM 690 C CA . LEU A 1 86 ? -7.175 -2.833 9.311 1.00 98.38 86 LEU A CA 1
ATOM 691 C C . LEU A 1 86 ? -7.598 -1.507 8.667 1.00 98.38 86 LEU A C 1
ATOM 693 O O . LEU A 1 86 ? -7.220 -1.232 7.530 1.00 98.38 86 LEU A O 1
ATOM 697 N N . TYR A 1 87 ? -8.302 -0.646 9.403 1.00 98.31 87 TYR A N 1
ATOM 698 C CA . TYR A 1 87 ? -8.662 0.695 8.942 1.00 98.31 87 TYR A CA 1
ATOM 699 C C . TYR A 1 87 ? -7.431 1.561 8.643 1.00 98.31 87 TYR A C 1
ATOM 701 O O . TYR A 1 87 ? -7.331 2.162 7.570 1.00 98.31 87 TYR A O 1
ATOM 709 N N . ILE A 1 88 ? -6.456 1.600 9.558 1.00 98.25 88 ILE A N 1
ATOM 710 C CA . ILE A 1 88 ? -5.220 2.363 9.347 1.00 98.25 88 ILE A CA 1
ATOM 711 C C . ILE A 1 88 ? -4.380 1.754 8.220 1.00 98.25 88 ILE A C 1
ATOM 713 O O . ILE A 1 88 ? -3.783 2.507 7.450 1.00 98.25 88 ILE A O 1
ATOM 717 N N . LEU A 1 89 ? -4.364 0.426 8.068 1.00 98.69 89 LEU A N 1
ATOM 718 C CA . LEU A 1 89 ? -3.734 -0.248 6.931 1.00 98.69 89 LEU A CA 1
ATOM 719 C C . LEU A 1 89 ? -4.378 0.180 5.609 1.00 98.69 89 LEU A C 1
ATOM 721 O O . LEU A 1 89 ? -3.668 0.593 4.695 1.00 98.69 89 LEU A O 1
ATOM 725 N N . LEU A 1 90 ? -5.710 0.153 5.530 1.00 98.75 90 LEU A N 1
ATOM 726 C CA . LEU A 1 90 ? -6.467 0.534 4.340 1.00 98.75 90 LEU A CA 1
ATOM 727 C C . LEU A 1 90 ? -6.191 1.985 3.922 1.00 98.75 90 LEU A C 1
ATOM 729 O O . LEU A 1 90 ? -5.897 2.247 2.753 1.00 98.75 90 LEU A O 1
ATOM 733 N N . GLN A 1 91 ? -6.214 2.917 4.878 1.00 98.38 91 GLN A N 1
ATOM 734 C CA . GLN A 1 91 ? -5.834 4.308 4.622 1.00 98.38 91 GLN A CA 1
ATOM 735 C C . GLN A 1 91 ? -4.368 4.413 4.184 1.00 98.38 91 GLN A C 1
ATOM 737 O O . GLN A 1 91 ? -4.055 5.089 3.209 1.00 98.38 91 GLN A O 1
ATOM 742 N N . SER A 1 92 ? -3.454 3.722 4.866 1.00 98.50 92 SER A N 1
ATOM 743 C CA . SER A 1 92 ? -2.026 3.796 4.544 1.00 98.50 92 SER A CA 1
ATOM 744 C C . SER A 1 92 ? -1.731 3.288 3.133 1.00 98.50 92 SER A C 1
ATOM 746 O O . SER A 1 92 ? -0.957 3.933 2.436 1.00 98.50 92 SER A O 1
ATOM 748 N N . ILE A 1 93 ? -2.394 2.217 2.675 1.00 98.69 93 ILE A N 1
ATOM 749 C CA . ILE A 1 93 ? -2.301 1.737 1.285 1.00 98.69 93 ILE A CA 1
ATOM 750 C C . ILE A 1 93 ? -2.770 2.817 0.306 1.00 98.69 93 ILE A C 1
ATOM 752 O O . ILE A 1 93 ? -2.059 3.114 -0.650 1.00 98.69 93 ILE A O 1
ATOM 756 N N . LEU A 1 94 ? -3.930 3.440 0.544 1.00 98.38 94 LEU A N 1
ATOM 757 C CA . LEU A 1 94 ? -4.470 4.468 -0.353 1.00 98.38 94 LEU A CA 1
ATOM 758 C C . LEU A 1 94 ? -3.504 5.649 -0.541 1.00 98.38 94 LEU A C 1
ATOM 760 O O . LEU A 1 94 ? -3.420 6.210 -1.630 1.00 98.38 94 LEU A O 1
ATOM 764 N N . PHE A 1 95 ? -2.783 6.024 0.516 1.00 97.56 95 PHE A N 1
ATOM 765 C CA . PHE A 1 95 ? -1.943 7.219 0.536 1.00 97.56 95 PHE A CA 1
ATOM 766 C C . PHE A 1 95 ? -0.439 6.964 0.327 1.00 97.56 95 PHE A C 1
ATOM 768 O O . PHE A 1 95 ? 0.300 7.941 0.239 1.00 97.56 95 PHE A O 1
ATOM 775 N N . HIS A 1 96 ? 0.049 5.718 0.268 1.00 96.75 96 HIS A N 1
ATOM 776 C CA . HIS A 1 96 ? 1.496 5.452 0.370 1.00 96.75 96 HIS A CA 1
ATOM 777 C C . HIS A 1 96 ? 2.348 6.107 -0.727 1.00 96.75 96 HIS A C 1
ATOM 779 O O . HIS A 1 96 ? 3.397 6.677 -0.422 1.00 96.75 96 HIS A O 1
ATOM 785 N N . ASP A 1 97 ? 1.837 6.135 -1.956 1.00 94.56 97 ASP A N 1
ATOM 786 C CA . ASP A 1 97 ? 2.556 6.622 -3.135 1.00 94.56 97 ASP A CA 1
ATOM 787 C C . ASP A 1 97 ? 2.256 8.063 -3.543 1.00 94.56 97 ASP A C 1
ATOM 789 O O . ASP A 1 97 ? 2.922 8.609 -4.427 1.00 94.56 97 ASP A O 1
ATOM 793 N N . VAL A 1 98 ? 1.278 8.722 -2.912 1.00 94.56 98 VAL A N 1
ATOM 794 C CA . VAL A 1 98 ? 0.808 10.064 -3.328 1.00 94.56 98 VAL A CA 1
ATOM 795 C C . VAL A 1 98 ? 1.924 11.106 -3.334 1.00 94.56 98 VAL A C 1
ATOM 797 O O . VAL A 1 98 ? 1.852 12.115 -4.029 1.00 94.56 98 VAL A O 1
ATOM 800 N N . GLY A 1 99 ? 2.985 10.855 -2.572 1.00 90.62 99 GLY A N 1
ATOM 801 C CA . GLY A 1 99 ? 4.168 11.690 -2.550 1.00 90.62 99 GLY A CA 1
ATOM 802 C C . GLY A 1 99 ? 4.866 11.840 -3.899 1.00 90.62 99 GLY A C 1
ATOM 803 O O . GLY A 1 99 ? 5.479 12.879 -4.143 1.00 90.62 99 GLY A O 1
ATOM 804 N N . ASN A 1 100 ? 4.759 10.837 -4.780 1.00 92.38 100 ASN A N 1
ATOM 805 C CA . ASN A 1 100 ? 5.407 10.843 -6.093 1.00 92.38 100 ASN A CA 1
ATOM 806 C C . ASN A 1 100 ? 4.838 11.939 -7.014 1.00 92.38 100 ASN A C 1
ATOM 808 O O . ASN A 1 100 ? 5.488 12.322 -7.982 1.00 92.38 100 ASN A O 1
ATOM 812 N N . LEU A 1 101 ? 3.688 12.538 -6.670 1.00 90.62 101 LEU A N 1
ATOM 813 C CA . LEU A 1 101 ? 3.158 13.734 -7.339 1.00 90.62 101 LEU A CA 1
ATOM 814 C C . LEU A 1 101 ? 4.105 14.936 -7.271 1.00 90.62 101 LEU A C 1
ATOM 816 O O . LEU A 1 101 ? 4.062 15.804 -8.142 1.00 90.62 101 LEU A O 1
ATOM 820 N N . HIS A 1 102 ? 4.969 14.979 -6.256 1.00 88.25 102 HIS A N 1
ATOM 821 C CA . HIS A 1 102 ? 5.983 16.016 -6.059 1.00 88.25 102 HIS A CA 1
ATOM 822 C C . HIS A 1 102 ? 7.388 15.568 -6.492 1.00 88.25 102 HIS A C 1
ATOM 824 O O . HIS A 1 102 ? 8.373 16.257 -6.213 1.00 88.25 102 HIS A O 1
ATOM 830 N N . GLY A 1 103 ? 7.473 14.421 -7.164 1.00 86.75 103 GLY A N 1
ATOM 831 C CA . GLY A 1 103 ? 8.705 13.774 -7.581 1.00 86.75 103 GLY A CA 1
ATOM 832 C C . GLY A 1 103 ? 9.217 12.722 -6.594 1.00 86.75 103 GLY A C 1
ATOM 833 O O . GLY A 1 103 ? 8.842 12.690 -5.421 1.00 86.75 103 GLY A O 1
ATOM 834 N N . ARG A 1 104 ? 10.111 11.850 -7.069 1.00 80.00 104 ARG A N 1
ATOM 835 C CA . ARG A 1 104 ? 10.562 10.626 -6.379 1.00 80.00 104 ARG A CA 1
ATOM 836 C C . ARG A 1 104 ? 11.383 10.905 -5.119 1.00 80.00 104 ARG A C 1
ATOM 838 O O . ARG A 1 104 ? 11.343 10.154 -4.138 1.00 80.00 104 ARG A O 1
ATOM 845 N N . ARG A 1 105 ? 12.169 11.986 -5.121 1.00 80.88 105 ARG A N 1
ATOM 846 C CA . ARG A 1 105 ? 13.070 12.326 -4.011 1.00 80.88 105 ARG A CA 1
ATOM 847 C C . ARG A 1 105 ? 12.266 12.809 -2.803 1.00 80.88 105 ARG A C 1
ATOM 849 O O . ARG A 1 105 ? 11.697 13.894 -2.842 1.00 80.88 105 ARG A O 1
ATOM 856 N N . ARG A 1 106 ? 12.330 12.053 -1.699 1.00 76.00 106 ARG A N 1
ATOM 857 C CA . ARG A 1 106 ? 11.587 12.324 -0.448 1.00 76.00 106 ARG A CA 1
ATOM 858 C C . ARG A 1 106 ? 10.064 12.317 -0.651 1.00 76.00 106 ARG A C 1
ATOM 860 O O . ARG A 1 106 ? 9.351 13.007 0.075 1.00 76.00 106 ARG A O 1
ATOM 867 N N . HIS A 1 107 ? 9.571 11.541 -1.623 1.00 81.38 107 HIS A N 1
ATOM 868 C CA . HIS A 1 107 ? 8.140 11.414 -1.913 1.00 81.38 107 HIS A CA 1
ATOM 869 C C . HIS A 1 107 ? 7.360 10.991 -0.661 1.00 81.38 107 HIS A C 1
ATOM 871 O O . HIS A 1 107 ? 6.362 11.612 -0.304 1.00 81.38 107 HIS A O 1
ATOM 877 N N . ASN A 1 108 ? 7.887 10.022 0.090 1.00 73.69 108 ASN A N 1
ATOM 878 C CA . ASN A 1 108 ? 7.300 9.536 1.332 1.00 73.69 108 ASN A CA 1
ATOM 879 C C . ASN A 1 108 ? 6.982 10.683 2.318 1.00 73.69 108 ASN A C 1
ATOM 881 O O . ASN A 1 108 ? 6.015 10.621 3.068 1.00 73.69 108 ASN A O 1
ATOM 885 N N . GLU A 1 109 ? 7.709 11.797 2.284 1.00 78.94 109 GLU A N 1
ATOM 886 C CA . GLU A 1 109 ? 7.480 12.927 3.184 1.00 78.94 109 GLU A CA 1
ATOM 887 C C . GLU A 1 109 ? 6.289 13.829 2.833 1.00 78.94 109 GLU A C 1
ATOM 889 O O . GLU A 1 109 ? 5.859 14.612 3.680 1.00 78.94 109 GLU A O 1
ATOM 894 N N . GLN A 1 110 ? 5.737 13.714 1.624 1.00 83.69 110 GLN A N 1
ATOM 895 C CA . GLN A 1 110 ? 4.710 14.620 1.094 1.00 83.69 110 GLN A CA 1
ATOM 896 C C . GLN A 1 110 ? 3.272 14.096 1.246 1.00 83.69 110 GLN A C 1
ATOM 898 O O . GLN A 1 110 ? 2.315 14.744 0.822 1.00 83.69 110 GLN A O 1
ATOM 903 N N . ILE A 1 111 ? 3.099 12.949 1.908 1.00 91.69 111 ILE A N 1
ATOM 904 C CA . ILE A 1 111 ? 1.805 12.269 2.067 1.00 91.69 111 ILE A CA 1
ATOM 905 C C . ILE A 1 111 ? 0.774 13.137 2.814 1.00 91.69 111 ILE A C 1
ATOM 907 O O . ILE A 1 111 ? -0.411 13.145 2.478 1.00 91.69 111 ILE A O 1
ATOM 911 N N . GLY A 1 112 ? 1.218 13.912 3.810 1.00 92.44 112 GLY A N 1
ATOM 912 C CA . GLY A 1 112 ? 0.327 14.686 4.682 1.00 92.44 112 GLY A CA 1
ATOM 913 C C . GLY A 1 112 ? -0.517 15.738 3.955 1.00 92.44 112 GLY A C 1
ATOM 914 O O . GLY A 1 112 ? -1.672 15.943 4.325 1.00 92.44 112 GLY A O 1
ATOM 915 N N . ASN A 1 113 ? 0.019 16.359 2.899 1.00 91.38 113 ASN A N 1
ATOM 916 C CA . ASN A 1 113 ? -0.710 17.362 2.116 1.00 91.38 113 ASN A CA 1
ATOM 917 C C . ASN A 1 113 ? -1.891 16.732 1.372 1.00 91.38 113 ASN A C 1
ATOM 919 O O . ASN A 1 113 ? -2.994 17.281 1.379 1.00 91.38 113 ASN A O 1
ATOM 923 N N . MET A 1 114 ? -1.675 15.552 0.785 1.00 94.12 114 MET A N 1
ATOM 924 C CA . MET A 1 114 ? -2.736 14.817 0.101 1.00 94.12 114 MET A CA 1
ATOM 925 C C . MET A 1 114 ? -3.788 14.311 1.088 1.00 94.12 114 MET A C 1
ATOM 927 O O . MET A 1 114 ? -4.982 14.424 0.817 1.00 94.12 114 MET A O 1
ATOM 931 N N . PHE A 1 115 ? -3.372 13.834 2.268 1.00 96.19 115 PHE A N 1
ATOM 932 C CA . PHE A 1 115 ? -4.316 13.470 3.325 1.00 96.19 115 PHE A CA 1
ATOM 933 C C . PHE A 1 115 ? -5.217 14.655 3.687 1.00 96.19 115 PHE A C 1
ATOM 935 O O . PHE A 1 115 ? -6.437 14.526 3.666 1.00 96.19 115 PHE A O 1
ATOM 942 N N . ILE A 1 116 ? -4.633 15.829 3.952 1.00 95.38 116 ILE A N 1
ATOM 943 C CA . ILE A 1 116 ? -5.391 17.041 4.290 1.00 95.38 116 ILE A CA 1
ATOM 944 C C . ILE A 1 116 ? -6.351 17.440 3.163 1.00 95.38 116 ILE A C 1
ATOM 946 O O . ILE A 1 116 ? -7.495 17.797 3.432 1.00 95.38 116 ILE A O 1
ATOM 950 N N . SER A 1 117 ? -5.915 17.360 1.905 1.00 94.38 117 SER A N 1
ATOM 951 C CA . SER A 1 117 ? -6.769 17.668 0.755 1.00 94.38 117 SER A CA 1
ATOM 952 C C . SER A 1 117 ? -7.961 16.707 0.640 1.00 94.38 117 SER A C 1
ATOM 954 O O . SER A 1 117 ? -9.092 17.137 0.406 1.00 94.38 117 SER A O 1
ATOM 956 N N . ALA A 1 118 ? -7.731 15.409 0.851 1.00 95.81 118 ALA A N 1
ATOM 957 C CA . ALA A 1 118 ? -8.751 14.383 0.674 1.00 95.81 118 ALA A CA 1
ATOM 958 C C . ALA A 1 118 ? -9.719 14.265 1.868 1.00 95.81 118 ALA A C 1
ATOM 960 O O . ALA A 1 118 ? -10.923 14.074 1.664 1.00 95.81 118 ALA A O 1
ATOM 961 N N . ARG A 1 119 ? -9.201 14.392 3.097 1.00 95.19 119 ARG A N 1
ATOM 962 C CA . ARG A 1 119 ? -9.911 14.146 4.366 1.00 95.19 119 ARG A CA 1
ATOM 963 C C . ARG A 1 119 ? -10.235 15.409 5.166 1.00 95.19 119 ARG A C 1
ATOM 965 O O . ARG A 1 119 ? -11.148 15.371 5.979 1.00 95.19 119 ARG A O 1
ATOM 972 N N . GLY A 1 120 ? -9.519 16.509 4.945 1.00 94.31 120 GLY A N 1
ATOM 973 C CA . GLY A 1 120 ? -9.613 17.734 5.743 1.00 94.31 120 GLY A CA 1
ATOM 974 C C . GLY A 1 120 ? -8.487 17.888 6.775 1.00 94.31 120 GLY A C 1
ATOM 975 O O . GLY A 1 120 ? -7.637 17.016 6.946 1.00 94.31 120 GLY A O 1
ATOM 976 N N . ASN A 1 121 ? -8.474 19.036 7.463 1.00 94.81 121 ASN A N 1
ATOM 977 C CA . ASN A 1 121 ? -7.447 19.417 8.447 1.00 94.81 121 ASN A CA 1
ATOM 978 C C . ASN A 1 121 ? -8.017 19.667 9.857 1.00 94.81 121 ASN A C 1
ATOM 980 O O . ASN A 1 121 ? -7.437 20.441 10.617 1.00 94.81 121 ASN A O 1
ATOM 984 N N . GLY A 1 122 ? -9.178 19.094 10.181 1.00 93.94 122 GLY A N 1
ATOM 985 C CA . GLY A 1 122 ? -9.774 19.241 11.508 1.00 93.94 122 GLY A CA 1
ATOM 986 C C . GLY A 1 122 ? -8.918 18.592 12.601 1.00 93.94 122 GLY A C 1
ATOM 987 O O . GLY A 1 122 ? -8.158 17.649 12.347 1.00 93.94 122 GLY A O 1
ATOM 988 N N . ASP A 1 123 ? -9.019 19.110 13.825 1.00 92.12 123 ASP A N 1
ATOM 989 C CA . ASP A 1 123 ? -8.238 18.630 14.971 1.00 92.12 123 ASP A CA 1
ATOM 990 C C .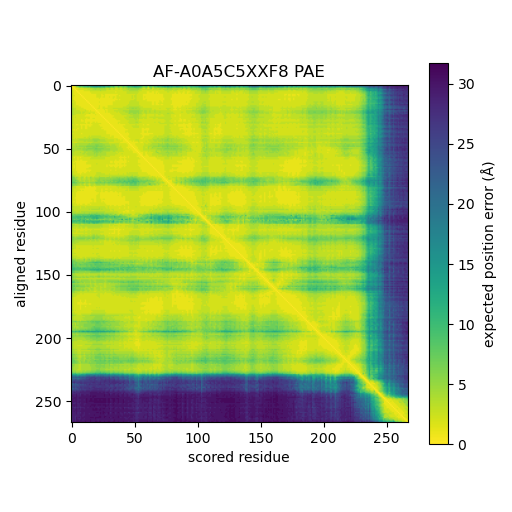 ASP A 1 123 ? -8.554 17.166 15.316 1.00 92.12 123 ASP A C 1
ATOM 992 O O . ASP A 1 123 ? -7.673 16.423 15.756 1.00 92.12 123 ASP A O 1
ATOM 996 N N . GLU A 1 124 ? -9.784 16.725 15.055 1.00 90.19 124 GLU A N 1
ATOM 997 C CA . GLU A 1 124 ? -10.244 15.347 15.222 1.00 90.19 124 GLU A CA 1
ATOM 998 C C . GLU A 1 124 ? -9.500 14.357 14.313 1.00 90.19 124 GLU A C 1
ATOM 1000 O O . GLU A 1 124 ? -9.226 13.227 14.716 1.00 90.19 124 GLU A O 1
ATOM 1005 N N . LEU A 1 125 ? -9.075 14.803 13.126 1.00 93.94 125 LEU A N 1
ATOM 1006 C CA . LEU A 1 125 ? -8.333 13.990 12.159 1.00 93.94 125 LEU A CA 1
ATOM 1007 C C . LEU A 1 125 ? -6.824 14.034 12.375 1.00 93.94 125 LEU A C 1
ATOM 1009 O O . LEU A 1 125 ? -6.093 13.242 11.781 1.00 93.94 125 LEU A O 1
ATOM 1013 N N . ARG A 1 126 ? -6.323 14.943 13.218 1.00 94.00 126 ARG A N 1
ATOM 1014 C CA . ARG A 1 126 ? -4.885 15.169 13.391 1.00 94.00 126 ARG A CA 1
ATOM 1015 C C . ARG A 1 126 ? -4.138 13.889 13.763 1.00 94.00 126 ARG A C 1
ATOM 1017 O O . ARG A 1 126 ? -3.115 13.582 13.159 1.00 94.00 126 ARG A O 1
ATOM 1024 N N . ARG A 1 127 ? -4.644 13.140 14.747 1.00 93.75 127 ARG A N 1
ATOM 1025 C CA . ARG A 1 127 ? -3.995 11.899 15.203 1.00 93.75 127 ARG A CA 1
ATOM 1026 C C . ARG A 1 127 ? -4.080 10.793 14.156 1.00 93.75 127 ARG A C 1
ATOM 1028 O O . ARG A 1 127 ? -3.098 10.089 13.958 1.00 93.75 127 ARG A O 1
ATOM 1035 N N . GLU A 1 128 ? -5.219 10.655 13.480 1.00 95.31 128 GLU A N 1
ATOM 1036 C CA . GLU A 1 128 ? -5.375 9.703 12.376 1.00 95.31 128 GLU A CA 1
ATOM 1037 C C . GLU A 1 128 ? -4.381 10.010 11.252 1.00 95.31 128 GLU A C 1
ATOM 1039 O O . GLU A 1 128 ? -3.629 9.130 10.839 1.00 95.31 128 GLU A O 1
ATOM 1044 N N . ARG A 1 129 ? -4.307 11.276 10.825 1.00 95.88 129 ARG A N 1
ATOM 1045 C CA . ARG A 1 129 ? -3.350 11.749 9.823 1.00 95.88 129 ARG A CA 1
ATOM 1046 C C . ARG A 1 129 ? -1.924 11.405 10.221 1.00 95.88 129 ARG A C 1
ATOM 1048 O O . ARG A 1 129 ? -1.185 10.862 9.408 1.00 95.88 129 ARG A O 1
ATOM 1055 N N . ASP A 1 130 ? -1.524 11.722 11.449 1.00 95.25 130 ASP A N 1
ATOM 1056 C CA . ASP A 1 130 ? -0.155 11.486 11.906 1.00 95.25 130 ASP A CA 1
ATOM 1057 C C . ASP A 1 130 ? 0.178 9.977 11.897 1.00 95.25 130 ASP A C 1
ATOM 1059 O O . ASP A 1 130 ? 1.286 9.592 11.515 1.00 95.25 130 ASP A O 1
ATOM 1063 N N . LEU A 1 131 ? -0.784 9.107 12.231 1.00 96.38 131 LEU A N 1
ATOM 1064 C CA . LEU A 1 131 ? -0.627 7.650 12.150 1.00 96.38 131 LEU A CA 1
ATOM 1065 C C . LEU A 1 131 ? -0.536 7.148 10.708 1.00 96.38 131 LEU A C 1
ATOM 1067 O O . LEU A 1 131 ? 0.392 6.400 10.399 1.00 96.38 131 LEU A O 1
ATOM 1071 N N . VAL A 1 132 ? -1.447 7.565 9.827 1.00 97.00 132 VAL A N 1
ATOM 1072 C CA . VAL A 1 132 ? -1.447 7.176 8.407 1.00 97.00 132 VAL A CA 1
ATOM 1073 C C . VAL A 1 132 ? -0.161 7.644 7.736 1.00 97.00 132 VAL A C 1
ATOM 1075 O O . VAL A 1 132 ? 0.528 6.845 7.112 1.00 97.00 132 VAL A O 1
ATOM 1078 N N . VAL A 1 133 ? 0.238 8.902 7.939 1.00 95.81 133 VAL A N 1
ATOM 1079 C CA . VAL A 1 133 ? 1.463 9.465 7.357 1.00 95.81 133 VAL A CA 1
ATOM 1080 C C . VAL A 1 133 ? 2.704 8.733 7.858 1.00 95.81 133 VAL A C 1
ATOM 1082 O O . VAL A 1 133 ? 3.558 8.403 7.043 1.00 95.81 133 VAL A O 1
ATOM 1085 N N . ARG A 1 134 ? 2.835 8.451 9.163 1.00 95.50 134 ARG A N 1
ATOM 1086 C CA . ARG A 1 134 ? 3.989 7.696 9.694 1.00 95.50 134 ARG A CA 1
ATOM 1087 C C . ARG A 1 134 ? 4.040 6.267 9.150 1.00 95.50 134 ARG A C 1
ATOM 1089 O O . ARG A 1 134 ? 5.108 5.808 8.761 1.00 95.50 134 ARG A O 1
ATOM 1096 N N . THR A 1 135 ? 2.897 5.587 9.115 1.00 96.56 135 THR A N 1
ATOM 1097 C CA . THR A 1 135 ? 2.786 4.194 8.654 1.00 96.56 135 THR A CA 1
ATOM 1098 C C . THR A 1 135 ? 3.108 4.090 7.171 1.00 96.56 135 THR A C 1
ATOM 1100 O O . THR A 1 135 ? 3.992 3.332 6.782 1.00 96.56 135 THR A O 1
ATOM 1103 N N . ALA A 1 136 ? 2.453 4.919 6.360 1.00 95.81 136 ALA A N 1
ATOM 1104 C CA . ALA A 1 136 ? 2.686 5.000 4.933 1.00 95.81 136 ALA A CA 1
ATOM 1105 C C . ALA A 1 136 ? 4.134 5.405 4.636 1.00 95.81 136 ALA A C 1
ATOM 1107 O O . ALA A 1 136 ? 4.777 4.769 3.820 1.00 95.81 136 ALA A O 1
ATOM 1108 N N . ARG A 1 137 ? 4.722 6.369 5.356 1.00 92.94 137 ARG A N 1
ATOM 1109 C CA . ARG A 1 137 ? 6.131 6.770 5.170 1.00 92.94 137 ARG A CA 1
ATOM 1110 C C . ARG A 1 137 ? 7.139 5.650 5.325 1.00 92.94 137 ARG A C 1
ATOM 1112 O O . ARG A 1 137 ? 8.185 5.715 4.689 1.00 92.94 137 ARG A O 1
ATOM 1119 N N . ALA A 1 138 ? 6.850 4.680 6.182 1.00 93.69 138 ALA A N 1
ATOM 1120 C CA . ALA A 1 138 ? 7.779 3.612 6.493 1.00 93.69 138 ALA A CA 1
ATOM 1121 C C . ALA A 1 138 ? 7.839 2.519 5.414 1.00 93.69 138 ALA A C 1
ATOM 1123 O O . ALA A 1 138 ? 8.724 1.668 5.504 1.00 93.69 138 ALA A O 1
ATOM 1124 N N . HIS A 1 139 ? 6.965 2.537 4.397 1.00 90.94 139 HIS A N 1
ATOM 1125 C CA . HIS A 1 139 ? 7.045 1.571 3.295 1.00 90.94 139 HIS A CA 1
ATOM 1126 C C . HIS A 1 139 ? 8.362 1.712 2.505 1.00 90.94 139 HIS A C 1
ATOM 1128 O O . HIS A 1 139 ? 8.910 0.713 2.056 1.00 90.94 139 HIS A O 1
ATOM 1134 N N . SER A 1 140 ? 8.922 2.927 2.423 1.00 87.38 140 SER A N 1
ATOM 1135 C CA . SER A 1 140 ? 10.134 3.227 1.653 1.00 87.38 140 SER A CA 1
ATOM 1136 C C . SER A 1 140 ? 11.023 4.284 2.327 1.00 87.38 140 SER A C 1
ATOM 1138 O O . SER A 1 140 ? 10.668 4.898 3.334 1.00 87.38 140 SER A O 1
ATOM 1140 N N . GLY A 1 141 ? 12.204 4.523 1.758 1.00 85.81 141 GLY A N 1
ATOM 1141 C CA . GLY A 1 141 ? 13.157 5.533 2.210 1.00 85.81 141 GLY A CA 1
ATOM 1142 C C . GLY A 1 141 ? 14.164 5.027 3.244 1.00 85.81 141 GLY A C 1
ATOM 1143 O O . GLY A 1 141 ? 14.566 3.866 3.242 1.00 85.81 141 GLY A O 1
ATOM 1144 N N . LYS A 1 142 ? 14.638 5.944 4.093 1.00 86.25 142 LYS A N 1
ATOM 1145 C CA . LYS A 1 142 ? 15.676 5.686 5.097 1.00 86.25 142 LYS A CA 1
ATOM 1146 C C . LYS A 1 142 ? 15.206 6.126 6.476 1.00 86.25 142 LYS A C 1
ATOM 1148 O O . LYS A 1 142 ? 14.524 7.142 6.590 1.00 86.25 142 LYS A O 1
ATOM 1153 N N . SER A 1 143 ? 15.610 5.387 7.501 1.00 88.38 143 SER A N 1
ATOM 1154 C CA . SER A 1 143 ? 15.468 5.794 8.896 1.00 88.38 143 SER A CA 1
ATOM 1155 C C . SER A 1 143 ? 16.315 7.034 9.196 1.00 88.38 143 SER A C 1
ATOM 1157 O O . SER A 1 143 ? 17.224 7.399 8.446 1.00 88.38 143 SER A O 1
ATOM 1159 N N . SER A 1 144 ? 16.067 7.654 10.343 1.00 86.12 144 SER A N 1
ATOM 1160 C CA . SER A 1 144 ? 16.873 8.720 10.947 1.00 86.12 144 SER A CA 1
ATOM 1161 C C . SER A 1 144 ? 18.348 8.345 11.116 1.00 86.12 144 SER A C 1
ATOM 1163 O O . SER A 1 144 ? 19.209 9.218 11.034 1.00 86.12 144 SER A O 1
ATOM 1165 N N . ALA A 1 145 ? 18.659 7.055 11.276 1.00 87.56 145 ALA A N 1
ATOM 1166 C CA . ALA A 1 145 ? 20.026 6.532 11.297 1.00 87.56 145 ALA A CA 1
ATOM 1167 C C . ALA A 1 145 ? 20.635 6.336 9.890 1.00 87.56 145 ALA A C 1
ATOM 1169 O O . ALA A 1 145 ? 21.778 5.900 9.765 1.00 87.56 145 ALA A O 1
ATOM 1170 N N . GLY A 1 146 ? 19.887 6.630 8.822 1.00 87.38 146 GLY A N 1
ATOM 1171 C CA . GLY A 1 146 ? 20.334 6.556 7.431 1.00 87.38 146 GLY A CA 1
ATOM 1172 C C . GLY A 1 146 ? 20.297 5.159 6.801 1.00 87.38 146 GLY A C 1
ATOM 1173 O O . GLY A 1 146 ? 20.775 5.001 5.675 1.00 87.38 146 GLY A O 1
ATOM 1174 N N . ASN A 1 147 ? 19.737 4.157 7.489 1.00 89.50 147 ASN A N 1
ATOM 1175 C CA . ASN A 1 147 ? 19.582 2.788 6.977 1.00 89.50 147 ASN A CA 1
ATOM 1176 C C . ASN A 1 147 ? 18.173 2.540 6.403 1.00 89.50 147 ASN A 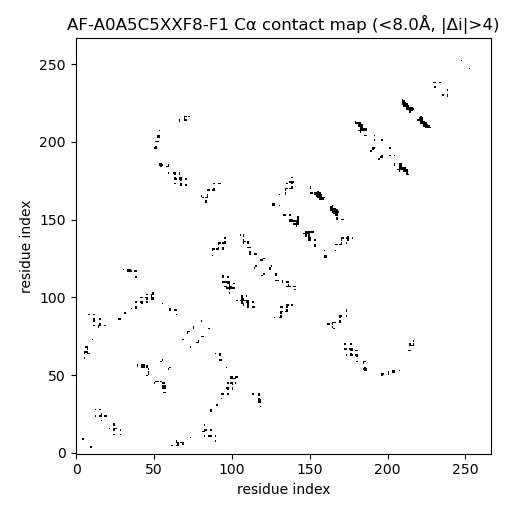C 1
ATOM 1178 O O . ASN A 1 147 ? 17.265 3.332 6.618 1.00 89.50 147 ASN A O 1
ATOM 1182 N N . GLU A 1 148 ? 17.973 1.432 5.691 1.00 87.62 148 GLU A N 1
ATOM 1183 C CA . GLU A 1 148 ? 16.704 1.100 5.009 1.00 87.62 148 GLU A CA 1
ATOM 1184 C C . GLU A 1 148 ? 15.629 0.493 5.934 1.00 87.62 148 GLU A C 1
ATOM 1186 O O . GLU A 1 148 ? 14.497 0.228 5.512 1.00 87.62 148 GLU A O 1
ATOM 1191 N N . ASN A 1 149 ? 15.960 0.273 7.212 1.00 91.19 149 ASN A N 1
ATOM 1192 C CA . ASN A 1 149 ? 15.029 -0.235 8.212 1.00 91.19 149 ASN A CA 1
ATOM 1193 C C . ASN A 1 149 ? 14.233 0.916 8.844 1.00 91.19 149 ASN A C 1
ATOM 1195 O O . ASN A 1 149 ? 14.436 1.287 9.996 1.00 91.19 149 ASN A O 1
ATOM 1199 N N . THR A 1 150 ? 13.313 1.482 8.072 1.00 93.56 150 THR A N 1
ATOM 1200 C CA . THR A 1 150 ? 12.351 2.516 8.489 1.00 93.56 150 THR A CA 1
ATOM 1201 C C . THR A 1 150 ? 11.331 2.022 9.522 1.00 93.56 150 THR A C 1
ATOM 1203 O O . THR A 1 150 ? 10.807 2.811 10.304 1.00 93.56 150 THR A O 1
ATOM 1206 N N . LEU A 1 151 ? 11.065 0.712 9.577 1.00 95.19 151 LEU A N 1
ATOM 1207 C CA . LEU A 1 151 ? 10.082 0.114 10.490 1.00 95.19 151 LEU A CA 1
ATOM 1208 C C . LEU A 1 151 ? 10.480 0.243 11.969 1.00 95.19 151 LEU A C 1
ATOM 1210 O O . LEU A 1 151 ? 9.611 0.243 12.842 1.00 95.19 151 LEU A O 1
ATOM 1214 N N . ILE A 1 152 ? 11.780 0.377 12.261 1.00 93.56 152 ILE A N 1
ATOM 1215 C CA . ILE A 1 152 ? 12.294 0.529 13.632 1.00 93.56 152 ILE A CA 1
ATOM 1216 C C . ILE A 1 152 ? 11.803 1.815 14.316 1.00 93.56 152 ILE A C 1
ATOM 1218 O O . ILE A 1 152 ? 11.791 1.896 15.540 1.00 93.56 152 ILE A O 1
ATOM 1222 N N . GLU A 1 153 ? 11.371 2.807 13.535 1.00 92.44 153 GLU A N 1
ATOM 1223 C CA . GLU A 1 153 ? 10.902 4.114 14.018 1.00 92.44 153 GLU A CA 1
ATOM 1224 C C . GLU A 1 153 ? 9.406 4.133 14.358 1.00 92.44 153 GLU A C 1
ATOM 1226 O O . GLU A 1 153 ? 8.848 5.156 14.777 1.00 92.44 153 GLU A O 1
ATOM 1231 N N . LEU A 1 154 ? 8.734 3.003 14.138 1.00 95.44 154 LEU A N 1
ATOM 1232 C CA . LEU A 1 154 ? 7.324 2.826 14.429 1.00 95.44 154 LEU A CA 1
ATOM 1233 C C . LEU A 1 154 ? 7.125 2.080 15.740 1.00 95.44 154 LEU A C 1
ATOM 1235 O O . LEU A 1 154 ? 7.885 1.177 16.104 1.00 95.44 154 LEU A O 1
ATOM 1239 N N . ASP A 1 155 ? 6.052 2.456 16.423 1.00 93.94 155 ASP A N 1
ATOM 1240 C CA . ASP A 1 155 ? 5.662 1.873 17.694 1.00 93.94 155 ASP A CA 1
ATOM 1241 C C . ASP A 1 155 ? 5.003 0.501 17.463 1.00 93.94 155 ASP A C 1
ATOM 1243 O O . ASP A 1 155 ? 4.222 0.312 16.525 1.00 93.94 155 ASP A O 1
ATOM 1247 N N . ASP A 1 156 ? 5.279 -0.472 18.333 1.00 92.56 156 ASP A N 1
ATOM 1248 C CA . ASP A 1 156 ? 4.559 -1.755 18.301 1.00 92.56 156 ASP A CA 1
ATOM 1249 C C . ASP A 1 156 ? 3.098 -1.596 18.724 1.00 92.56 156 ASP A C 1
ATOM 1251 O O . ASP A 1 156 ? 2.245 -2.361 18.284 1.00 92.56 156 ASP A O 1
ATOM 1255 N N . GLN A 1 157 ? 2.819 -0.613 19.585 1.00 93.25 157 GLN A N 1
ATOM 1256 C CA . GLN A 1 157 ? 1.500 -0.258 20.105 1.00 93.25 157 GLN A CA 1
ATOM 1257 C C . GLN A 1 157 ? 1.358 1.269 20.116 1.00 93.25 157 GLN A C 1
ATOM 1259 O O . GLN A 1 157 ? 1.561 1.918 21.143 1.00 93.25 157 GLN A O 1
ATOM 1264 N N . ALA A 1 158 ? 1.046 1.860 18.964 1.00 93.62 158 ALA A N 1
ATOM 1265 C CA . ALA A 1 158 ? 0.842 3.302 18.871 1.00 93.62 158 ALA A CA 1
ATOM 1266 C C . ALA A 1 158 ? -0.518 3.689 19.462 1.00 93.62 158 ALA A C 1
ATOM 1268 O O . ALA A 1 158 ? -1.529 3.018 19.242 1.00 93.62 158 ALA A O 1
ATOM 1269 N N . HIS A 1 159 ? -0.567 4.800 20.192 1.00 92.06 159 HIS A N 1
ATOM 1270 C CA . HIS A 1 159 ? -1.831 5.344 20.675 1.00 92.06 159 HIS A CA 1
ATOM 1271 C C . HIS A 1 159 ? -2.628 5.952 19.511 1.00 92.06 159 HIS A C 1
ATOM 1273 O O . HIS A 1 159 ? -2.116 6.812 18.794 1.00 92.06 159 HIS A O 1
ATOM 1279 N N . SER A 1 160 ? -3.891 5.551 19.352 1.00 91.38 160 SER A N 1
ATOM 1280 C CA . SER A 1 160 ? -4.814 6.131 18.369 1.00 91.38 160 SER A CA 1
ATOM 1281 C C . SER A 1 160 ? -6.128 6.576 19.024 1.00 91.38 160 SER A C 1
ATOM 1283 O O . SER A 1 160 ? -6.442 6.110 20.124 1.00 91.38 160 SER A O 1
ATOM 1285 N N . PRO A 1 161 ? -6.918 7.446 18.362 1.00 86.50 161 PRO A N 1
ATOM 1286 C CA . PRO A 1 161 ? -8.275 7.784 18.803 1.00 86.50 161 PRO A CA 1
ATOM 1287 C C . PRO A 1 161 ? -9.200 6.565 18.932 1.00 86.50 161 PRO A C 1
ATOM 1289 O O . PRO A 1 161 ? -10.142 6.601 19.710 1.00 86.50 161 PRO A O 1
ATOM 1292 N N . PHE A 1 162 ? -8.891 5.485 18.212 1.00 88.25 162 PHE A N 1
ATOM 1293 C CA . PHE A 1 162 ? -9.696 4.267 18.112 1.00 88.25 162 PHE A CA 1
ATOM 1294 C C . PHE A 1 162 ? -9.180 3.141 19.031 1.00 88.25 162 PHE A C 1
ATOM 1296 O O . PHE A 1 162 ? -9.640 2.005 18.950 1.00 88.25 162 PHE A O 1
ATOM 1303 N N . GLY A 1 163 ? -8.179 3.424 19.876 1.00 90.50 163 GLY A N 1
ATOM 1304 C CA . GLY A 1 163 ? -7.480 2.447 20.723 1.00 90.50 163 GLY A CA 1
ATOM 1305 C C . GLY A 1 163 ? -6.049 2.123 20.256 1.00 90.50 163 GLY A C 1
ATOM 1306 O O . GLY A 1 163 ? -5.602 2.635 19.231 1.00 90.50 163 GLY A O 1
ATOM 1307 N N . PRO A 1 164 ? -5.273 1.315 21.001 1.00 94.44 164 PRO A N 1
ATOM 1308 C CA . PRO A 1 164 ? -3.883 0.998 20.649 1.00 94.44 164 PRO A CA 1
ATOM 1309 C C . PRO A 1 164 ? -3.777 0.206 19.341 1.00 94.44 164 PRO A C 1
ATOM 1311 O O . PRO A 1 164 ? -4.461 -0.809 19.202 1.00 94.44 164 PRO A O 1
ATOM 1314 N N . ILE A 1 165 ? -2.926 0.637 18.406 1.00 96.19 165 ILE A N 1
ATOM 1315 C CA . ILE A 1 165 ? -2.751 -0.018 17.099 1.00 96.19 165 ILE A CA 1
ATOM 1316 C C . ILE A 1 165 ? -1.366 -0.645 16.925 1.00 96.19 165 ILE A C 1
ATOM 1318 O O . ILE A 1 165 ? -0.361 -0.125 17.417 1.00 96.19 165 ILE A O 1
ATOM 1322 N N . LYS A 1 166 ? -1.295 -1.728 16.150 1.00 96.94 166 LYS A N 1
ATOM 1323 C CA . LYS A 1 166 ? -0.069 -2.474 15.821 1.00 96.94 166 LYS A CA 1
ATOM 1324 C C . LYS A 1 166 ? 0.745 -1.798 14.712 1.00 96.94 166 LYS A C 1
ATOM 1326 O O . LYS A 1 166 ? 1.038 -2.413 13.689 1.00 96.94 166 LYS A O 1
ATOM 1331 N N . GLN A 1 167 ? 1.104 -0.524 14.893 1.00 97.00 167 GLN A N 1
ATOM 1332 C CA . GLN A 1 167 ? 1.610 0.342 13.817 1.00 97.00 167 GLN A CA 1
ATOM 1333 C C . GLN A 1 167 ? 2.798 -0.253 13.043 1.00 97.00 167 GLN A C 1
ATOM 1335 O O . GLN A 1 167 ? 2.778 -0.262 11.812 1.00 97.00 167 GLN A O 1
ATOM 1340 N N . ARG A 1 168 ? 3.804 -0.806 13.734 1.00 97.00 168 ARG A N 1
ATOM 1341 C CA . ARG A 1 168 ? 4.936 -1.471 13.067 1.00 97.00 168 ARG A CA 1
ATOM 1342 C C . ARG A 1 168 ? 4.508 -2.676 12.222 1.00 97.00 168 ARG A C 1
ATOM 1344 O O . ARG A 1 168 ? 5.012 -2.846 11.117 1.00 97.00 168 ARG A O 1
ATOM 1351 N N . SER A 1 169 ? 3.574 -3.492 12.717 1.00 96.75 169 SER A N 1
ATOM 1352 C CA . SER A 1 169 ? 3.056 -4.651 11.971 1.00 96.75 169 SER A CA 1
ATOM 1353 C C . SER A 1 169 ? 2.262 -4.210 10.742 1.00 96.75 169 SER A C 1
ATOM 1355 O O . SER A 1 169 ? 2.457 -4.758 9.663 1.00 96.75 169 SER A O 1
ATOM 1357 N N . ILE A 1 170 ? 1.432 -3.173 10.882 1.00 97.81 170 ILE A N 1
ATOM 1358 C CA . ILE A 1 170 ? 0.679 -2.577 9.771 1.00 97.81 170 ILE A CA 1
ATOM 1359 C C . ILE A 1 170 ? 1.638 -2.101 8.673 1.00 97.81 170 ILE A C 1
ATOM 1361 O O . ILE A 1 170 ? 1.460 -2.445 7.508 1.00 97.81 170 ILE A O 1
ATOM 1365 N N . ALA A 1 171 ? 2.683 -1.353 9.036 1.00 97.50 171 ALA A N 1
ATOM 1366 C CA . ALA A 1 171 ? 3.669 -0.870 8.073 1.00 97.50 171 ALA A CA 1
ATOM 1367 C C . ALA A 1 171 ? 4.477 -2.005 7.426 1.00 97.50 171 ALA A C 1
ATOM 1369 O O . ALA A 1 171 ? 4.779 -1.934 6.238 1.00 97.50 171 ALA A O 1
ATOM 1370 N N . ALA A 1 172 ? 4.803 -3.063 8.177 1.00 97.00 172 ALA A N 1
ATOM 1371 C CA . ALA A 1 172 ? 5.473 -4.241 7.631 1.00 97.00 172 ALA A CA 1
ATOM 1372 C C . ALA A 1 172 ? 4.598 -4.966 6.595 1.00 97.00 172 ALA A C 1
ATOM 1374 O O . ALA A 1 172 ? 5.097 -5.361 5.543 1.00 97.00 172 ALA A O 1
ATOM 1375 N N . ILE A 1 173 ? 3.294 -5.096 6.866 1.00 97.56 173 ILE A N 1
ATOM 1376 C CA . ILE A 1 173 ? 2.325 -5.696 5.940 1.00 97.56 173 ILE A CA 1
ATOM 1377 C C . ILE A 1 173 ? 2.152 -4.826 4.696 1.00 97.56 173 ILE A C 1
ATOM 1379 O O . ILE A 1 173 ? 2.171 -5.366 3.595 1.00 97.56 173 ILE A O 1
ATOM 1383 N N . LEU A 1 174 ? 2.027 -3.503 4.852 1.00 98.38 174 LEU A N 1
ATOM 1384 C CA . LEU A 1 174 ? 1.981 -2.571 3.722 1.00 98.38 174 LEU A CA 1
ATOM 1385 C C . LEU A 1 174 ? 3.233 -2.710 2.854 1.00 98.38 174 LEU A C 1
ATOM 1387 O O . LEU A 1 174 ? 3.107 -2.906 1.653 1.00 98.38 174 LEU A O 1
ATOM 1391 N N . ARG A 1 175 ? 4.424 -2.665 3.463 1.00 96.88 175 ARG A N 1
ATOM 1392 C CA . ARG A 1 175 ? 5.694 -2.782 2.740 1.00 96.88 175 ARG A CA 1
ATOM 1393 C C . ARG A 1 175 ? 5.786 -4.103 1.984 1.00 96.88 175 ARG A C 1
ATOM 1395 O O . ARG A 1 175 ? 6.112 -4.104 0.811 1.00 96.88 175 ARG A O 1
ATOM 1402 N N . LEU A 1 176 ? 5.452 -5.226 2.620 1.00 96.69 176 LEU A N 1
ATOM 1403 C CA . LEU A 1 176 ? 5.450 -6.518 1.932 1.00 96.69 176 LEU A CA 1
ATOM 1404 C C . LEU A 1 176 ? 4.392 -6.577 0.820 1.00 96.69 176 LEU A C 1
ATOM 1406 O O . LEU A 1 176 ? 4.666 -7.093 -0.256 1.00 96.69 176 LEU A O 1
ATOM 1410 N N . GLY A 1 177 ? 3.187 -6.069 1.071 1.00 97.75 177 GLY A N 1
ATOM 1411 C CA . GLY A 1 177 ? 2.103 -6.046 0.092 1.00 97.75 177 GLY A CA 1
ATOM 1412 C C . GLY A 1 177 ? 2.435 -5.216 -1.146 1.00 97.75 177 GLY A C 1
ATOM 1413 O O . GLY A 1 177 ? 2.113 -5.647 -2.248 1.00 97.75 177 GLY A O 1
ATOM 1414 N N . ASP A 1 178 ? 3.103 -4.079 -0.957 1.00 97.56 178 ASP A N 1
ATOM 1415 C CA . ASP A 1 178 ? 3.606 -3.210 -2.022 1.00 97.56 178 ASP A CA 1
ATOM 1416 C C . ASP A 1 178 ? 4.679 -3.906 -2.873 1.00 97.56 178 ASP A C 1
ATOM 1418 O O . ASP A 1 178 ? 4.515 -4.054 -4.082 1.00 97.56 178 ASP A O 1
ATOM 1422 N N . GLU A 1 179 ? 5.696 -4.495 -2.237 1.00 95.44 179 GLU A N 1
ATOM 1423 C CA . GLU A 1 179 ? 6.742 -5.259 -2.938 1.00 95.44 179 GLU A CA 1
ATOM 1424 C C . GLU A 1 179 ? 6.168 -6.467 -3.705 1.00 95.44 179 GLU A C 1
ATOM 1426 O O . GLU A 1 179 ? 6.609 -6.802 -4.805 1.00 95.44 179 GLU A O 1
ATOM 1431 N N . LEU A 1 180 ? 5.141 -7.131 -3.159 1.00 96.94 180 LEU A N 1
ATOM 1432 C CA . LEU A 1 180 ? 4.443 -8.208 -3.865 1.00 96.94 180 LEU A CA 1
ATOM 1433 C C . LEU A 1 180 ? 3.472 -7.693 -4.936 1.00 96.94 180 LEU A C 1
ATOM 1435 O O . LEU A 1 180 ? 3.022 -8.489 -5.758 1.00 96.94 180 LEU A O 1
ATOM 1439 N N . ALA A 1 181 ? 3.128 -6.409 -4.970 1.00 97.12 181 ALA A N 1
ATOM 1440 C CA . ALA A 1 181 ? 2.294 -5.822 -6.020 1.00 97.12 181 ALA A CA 1
ATOM 1441 C C . ALA A 1 181 ? 3.086 -5.480 -7.293 1.00 97.12 181 ALA A C 1
ATOM 1443 O O . ALA A 1 181 ? 2.551 -4.836 -8.203 1.00 97.12 181 ALA A O 1
ATOM 1444 N N . GLU A 1 182 ? 4.329 -5.953 -7.383 1.00 96.00 182 GLU A N 1
ATOM 1445 C CA . GLU A 1 182 ? 5.136 -5.910 -8.591 1.00 96.00 182 GLU A CA 1
ATOM 1446 C C . GLU A 1 182 ? 4.646 -6.915 -9.649 1.00 96.00 182 GLU A C 1
ATOM 1448 O O . GLU A 1 182 ? 4.232 -8.036 -9.332 1.00 96.00 182 GLU A O 1
ATOM 1453 N N . GLY A 1 183 ? 4.659 -6.505 -10.919 1.00 95.38 183 GLY A N 1
ATOM 1454 C CA . GLY A 1 183 ? 4.227 -7.349 -12.035 1.00 95.38 183 GLY A CA 1
ATOM 1455 C C . GLY A 1 183 ? 3.817 -6.583 -13.295 1.00 95.38 183 GLY A C 1
ATOM 1456 O O . GLY A 1 183 ? 3.924 -5.355 -13.339 1.00 95.38 183 GLY A O 1
ATOM 1457 N N . PRO A 1 184 ? 3.322 -7.265 -14.348 1.00 94.56 184 PRO A N 1
ATOM 1458 C CA . PRO A 1 184 ? 3.167 -6.668 -15.675 1.00 94.56 184 PRO A CA 1
ATOM 1459 C C . PRO A 1 184 ? 2.187 -5.491 -15.711 1.00 94.56 184 PRO A C 1
ATOM 1461 O O . PRO A 1 184 ? 2.296 -4.620 -16.571 1.00 94.56 184 PRO A O 1
ATOM 1464 N N . GLN A 1 185 ? 1.253 -5.426 -14.757 1.00 93.88 185 GLN A N 1
ATOM 1465 C CA . GLN A 1 185 ? 0.341 -4.300 -14.556 1.00 93.88 185 GLN A CA 1
ATOM 1466 C C . GLN A 1 185 ? 1.061 -2.973 -14.266 1.00 93.88 185 GLN A C 1
ATOM 1468 O O . GLN A 1 185 ? 0.492 -1.913 -14.524 1.00 93.88 185 GLN A O 1
ATOM 1473 N N . ARG A 1 186 ? 2.301 -3.030 -13.760 1.00 94.38 186 ARG A N 1
ATOM 1474 C CA . ARG A 1 186 ? 3.158 -1.885 -13.417 1.00 94.38 186 ARG A CA 1
ATOM 1475 C C . ARG A 1 186 ? 3.846 -1.268 -14.638 1.00 94.38 186 ARG A C 1
ATOM 1477 O O . ARG A 1 186 ? 4.560 -0.279 -14.517 1.00 94.38 186 ARG A O 1
ATOM 1484 N N . THR A 1 187 ? 3.673 -1.830 -15.830 1.00 93.81 187 THR A N 1
ATOM 1485 C CA . THR A 1 187 ? 4.345 -1.354 -17.041 1.00 93.81 187 THR A CA 1
ATOM 1486 C C . THR A 1 187 ? 3.424 -1.433 -18.255 1.00 93.81 187 THR A C 1
ATOM 1488 O O . THR A 1 187 ? 2.359 -2.046 -18.222 1.00 93.81 187 THR A O 1
ATOM 1491 N N . THR A 1 188 ? 3.802 -0.776 -19.352 1.00 91.00 188 THR A N 1
ATOM 1492 C CA . THR A 1 188 ? 3.016 -0.791 -20.592 1.00 91.00 188 THR A CA 1
ATOM 1493 C C . THR A 1 188 ? 3.870 -1.274 -21.750 1.00 91.00 188 THR A C 1
ATOM 1495 O O . THR A 1 188 ? 4.851 -0.631 -22.119 1.00 91.00 188 THR A O 1
ATOM 1498 N N . ARG A 1 189 ? 3.449 -2.376 -22.384 1.00 88.56 189 ARG A N 1
ATOM 1499 C CA . ARG A 1 189 ? 4.108 -2.929 -23.577 1.00 88.56 189 ARG A CA 1
ATOM 1500 C C . ARG A 1 189 ? 4.281 -1.883 -24.678 1.00 88.56 189 ARG A C 1
ATOM 1502 O O . ARG A 1 189 ? 5.385 -1.703 -25.169 1.00 88.56 189 ARG A O 1
ATOM 1509 N N . TYR A 1 190 ? 3.208 -1.162 -25.007 1.00 89.81 190 TYR A N 1
ATOM 1510 C CA . TYR A 1 190 ? 3.237 -0.139 -26.053 1.00 89.81 190 TYR A CA 1
ATOM 1511 C C . TYR A 1 190 ? 4.256 0.970 -25.757 1.00 89.81 190 TYR A C 1
ATOM 1513 O O . TYR A 1 190 ? 5.019 1.360 -26.634 1.00 89.81 190 TYR A O 1
ATOM 1521 N N . TYR A 1 191 ? 4.296 1.463 -24.516 1.00 89.19 191 TYR A N 1
ATOM 1522 C CA . TYR A 1 191 ? 5.232 2.519 -24.142 1.00 89.19 191 TYR A CA 1
ATOM 1523 C C . TYR A 1 191 ? 6.676 2.019 -24.234 1.00 89.19 191 TYR A C 1
ATOM 1525 O O . TYR A 1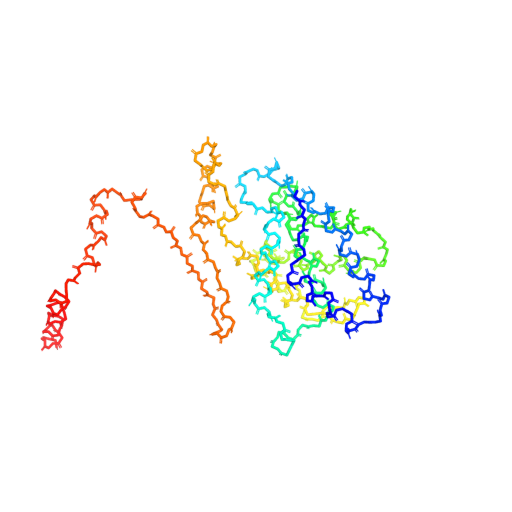 191 ? 7.498 2.690 -24.843 1.00 89.19 191 TYR A O 1
ATOM 1533 N N . ARG A 1 192 ? 6.965 0.812 -23.728 1.00 89.75 192 ARG A N 1
ATOM 1534 C CA . ARG A 1 192 ? 8.292 0.182 -23.834 1.00 89.75 192 ARG A CA 1
ATOM 1535 C C . ARG A 1 192 ? 8.766 0.020 -25.281 1.00 89.75 192 ARG A C 1
ATOM 1537 O O . ARG A 1 192 ? 9.898 0.369 -25.580 1.00 89.75 192 ARG A O 1
ATOM 1544 N N . GLU A 1 193 ? 7.911 -0.507 -26.156 1.00 86.44 193 GLU A N 1
ATOM 1545 C CA . GLU A 1 193 ? 8.292 -0.881 -27.527 1.00 86.44 193 GLU A CA 1
ATOM 1546 C C . GLU A 1 193 ? 8.345 0.311 -28.496 1.00 86.44 193 GLU A C 1
ATOM 1548 O O . GLU A 1 193 ? 9.138 0.290 -29.434 1.00 86.44 193 GLU A O 1
ATOM 1553 N N . PHE A 1 194 ? 7.516 1.343 -28.294 1.00 88.75 194 PHE A N 1
ATOM 1554 C CA . PHE A 1 194 ? 7.314 2.393 -29.306 1.00 88.75 194 PHE A CA 1
ATOM 1555 C C . PHE A 1 194 ? 7.617 3.821 -28.840 1.00 88.75 194 PHE A C 1
ATOM 1557 O O . PHE A 1 194 ? 7.819 4.688 -29.688 1.00 88.75 194 PHE A O 1
ATOM 1564 N N . ILE A 1 195 ? 7.624 4.094 -27.531 1.00 90.44 195 ILE A N 1
ATOM 1565 C CA . ILE A 1 195 ? 7.914 5.434 -26.985 1.00 90.44 195 ILE A CA 1
ATOM 1566 C C . ILE A 1 195 ? 9.288 5.444 -26.306 1.00 90.44 195 ILE A C 1
ATOM 1568 O O . ILE A 1 195 ? 10.098 6.328 -26.570 1.00 90.44 195 ILE A O 1
ATOM 1572 N N . GLY A 1 196 ? 9.561 4.428 -25.490 1.00 86.25 196 GLY A N 1
ATOM 1573 C CA . GLY A 1 196 ? 10.798 4.249 -24.744 1.00 86.25 196 GLY A CA 1
ATOM 1574 C C . GLY A 1 196 ? 10.818 5.003 -23.413 1.00 86.25 196 GLY A C 1
ATOM 1575 O O . GLY A 1 196 ? 10.301 6.113 -23.285 1.00 86.25 196 GLY A O 1
ATOM 1576 N N . TYR A 1 197 ? 11.444 4.383 -22.415 1.00 92.31 197 TYR A N 1
ATOM 1577 C CA . TYR A 1 197 ? 11.835 5.022 -21.155 1.00 92.31 197 TYR A CA 1
ATOM 1578 C C . TYR A 1 197 ? 13.306 5.442 -21.216 1.00 92.31 197 TYR A C 1
ATOM 1580 O O . TYR A 1 197 ? 14.054 4.977 -22.085 1.00 92.31 197 TYR A O 1
ATOM 1588 N N . THR A 1 198 ? 13.743 6.283 -20.276 1.00 93.75 198 THR A N 1
ATOM 1589 C CA . THR A 1 198 ? 15.177 6.552 -20.099 1.00 93.75 198 THR A CA 1
ATOM 1590 C C . THR A 1 198 ? 15.945 5.258 -19.822 1.00 93.75 198 THR A C 1
ATOM 1592 O O . THR A 1 198 ? 15.403 4.311 -19.256 1.00 93.75 198 THR A O 1
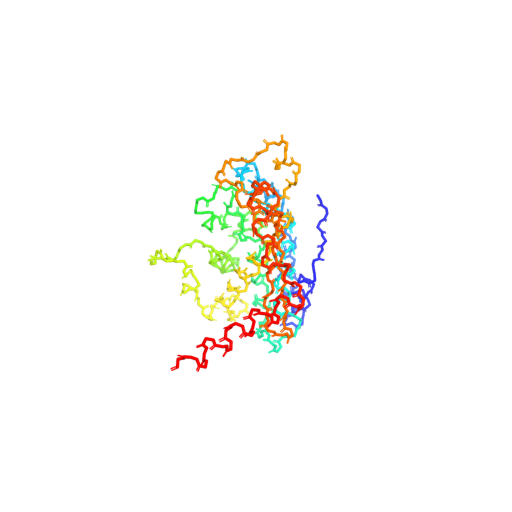ATOM 1595 N N . GLU A 1 199 ? 17.208 5.199 -20.247 1.00 90.69 199 GLU A N 1
ATOM 1596 C CA . GLU A 1 199 ? 18.045 3.990 -20.172 1.00 90.69 199 GLU A CA 1
ATOM 1597 C C . GLU A 1 199 ? 18.129 3.411 -18.749 1.00 90.69 199 GLU A C 1
ATOM 1599 O O . GLU A 1 199 ? 17.980 2.209 -18.551 1.00 90.69 199 GLU A O 1
ATOM 1604 N N . ASP A 1 200 ? 18.267 4.277 -17.746 1.00 92.06 200 ASP A N 1
ATOM 1605 C CA . ASP A 1 200 ? 18.302 3.914 -16.328 1.00 92.06 200 ASP A CA 1
ATOM 1606 C C . ASP A 1 200 ? 16.965 3.376 -15.796 1.00 92.06 200 ASP A C 1
ATOM 1608 O O . ASP A 1 200 ? 16.945 2.625 -14.821 1.00 92.06 200 ASP A O 1
ATOM 1612 N N . ALA A 1 201 ? 15.851 3.729 -16.438 1.00 94.00 201 ALA A N 1
ATOM 1613 C CA . ALA A 1 201 ? 14.518 3.301 -16.042 1.00 94.00 201 ALA A CA 1
ATOM 1614 C C . ALA A 1 201 ? 14.084 1.975 -16.681 1.00 94.00 201 ALA A C 1
ATOM 1616 O O . ALA A 1 201 ? 13.252 1.262 -16.114 1.00 94.00 201 ALA A O 1
ATOM 1617 N N . GLN A 1 202 ? 14.655 1.612 -17.836 1.00 91.75 202 GLN A N 1
ATOM 1618 C CA . GLN A 1 202 ? 14.263 0.418 -18.595 1.00 91.75 202 GLN A CA 1
ATOM 1619 C C . GLN A 1 202 ? 14.302 -0.855 -17.746 1.00 91.75 202 GLN A C 1
ATOM 1621 O O . GLN A 1 202 ? 13.367 -1.654 -17.804 1.00 91.75 202 GLN A O 1
ATOM 1626 N N . ILE A 1 203 ? 15.322 -1.011 -16.896 1.00 92.38 203 ILE A N 1
ATOM 1627 C CA . ILE A 1 203 ? 15.473 -2.202 -16.054 1.00 92.38 203 ILE A CA 1
ATOM 1628 C C . ILE A 1 203 ? 14.301 -2.403 -15.086 1.00 92.38 203 ILE A C 1
ATOM 1630 O O . ILE A 1 203 ? 13.877 -3.537 -14.880 1.00 92.38 203 ILE A O 1
ATOM 1634 N N . PHE A 1 204 ? 13.726 -1.329 -14.535 1.00 94.69 204 PHE A N 1
ATOM 1635 C CA . PHE A 1 204 ? 12.578 -1.435 -13.631 1.00 94.69 204 PHE A CA 1
ATOM 1636 C C . PHE A 1 204 ? 11.331 -1.890 -14.386 1.00 94.69 204 PHE A C 1
ATOM 1638 O O . PHE A 1 204 ? 10.596 -2.746 -13.910 1.00 94.69 204 PHE A O 1
ATOM 1645 N N . HIS A 1 205 ? 11.131 -1.382 -15.602 1.00 95.06 205 HIS A N 1
ATOM 1646 C CA . HIS A 1 205 ? 10.009 -1.773 -16.447 1.00 95.06 205 HIS A CA 1
ATOM 1647 C C . HIS A 1 205 ? 10.137 -3.200 -16.997 1.00 95.06 205 HIS A C 1
ATOM 1649 O O . HIS A 1 205 ? 9.112 -3.869 -17.153 1.00 95.06 205 HIS A O 1
ATOM 1655 N N . GLU A 1 206 ? 11.353 -3.676 -17.279 1.00 92.38 206 GLU A N 1
ATOM 1656 C CA . GLU A 1 206 ? 11.602 -5.084 -17.611 1.00 92.38 206 GLU A CA 1
ATOM 1657 C C . GLU A 1 206 ? 11.385 -5.994 -16.407 1.00 92.38 206 GLU A C 1
ATOM 1659 O O . GLU A 1 206 ? 10.717 -7.019 -16.539 1.00 92.38 206 GLU A O 1
ATOM 1664 N N . TYR A 1 207 ? 11.875 -5.593 -15.231 1.00 94.81 207 TYR A N 1
ATOM 1665 C CA . TYR A 1 207 ? 11.636 -6.315 -13.986 1.00 94.81 207 TYR A CA 1
ATOM 1666 C C . TYR A 1 207 ? 10.135 -6.456 -13.711 1.00 94.81 207 TYR A C 1
ATOM 1668 O O . TYR A 1 207 ? 9.653 -7.573 -13.528 1.00 94.81 207 TYR A O 1
ATOM 1676 N N . SER A 1 208 ? 9.365 -5.367 -13.798 1.00 95.69 208 SER A N 1
ATOM 1677 C CA . SER A 1 208 ? 7.902 -5.416 -13.711 1.00 95.69 208 SER A CA 1
ATOM 1678 C C . SER A 1 208 ? 7.285 -6.364 -14.734 1.00 95.69 208 SER A C 1
ATOM 1680 O O . SER A 1 208 ? 6.401 -7.148 -14.408 1.00 95.69 208 SER A O 1
ATOM 1682 N N . ARG A 1 209 ? 7.739 -6.311 -15.992 1.00 95.12 209 ARG A N 1
ATOM 1683 C CA . ARG A 1 209 ? 7.176 -7.121 -17.079 1.00 95.12 209 ARG A CA 1
ATOM 1684 C C . ARG A 1 209 ? 7.329 -8.618 -16.834 1.00 95.12 209 ARG A C 1
ATOM 1686 O O . ARG A 1 209 ? 6.413 -9.364 -17.166 1.00 95.12 209 ARG A O 1
ATOM 1693 N N . CYS A 1 210 ? 8.490 -9.057 -16.357 1.00 94.31 210 CYS A N 1
ATOM 1694 C CA . CYS A 1 210 ? 8.784 -10.479 -16.211 1.00 94.31 210 CYS A CA 1
ATOM 1695 C C . CYS A 1 210 ? 8.395 -11.038 -14.841 1.00 94.31 210 CYS A C 1
ATOM 1697 O O . CYS A 1 210 ? 8.344 -12.255 -14.688 1.00 94.31 210 CYS A O 1
ATOM 1699 N N . THR A 1 211 ? 8.119 -10.189 -13.851 1.00 96.44 211 THR A N 1
ATOM 1700 C CA . THR A 1 211 ? 7.853 -10.627 -12.479 1.00 96.44 211 THR A CA 1
ATOM 1701 C C . THR A 1 211 ? 6.393 -11.006 -12.277 1.00 96.44 211 THR A C 1
ATOM 1703 O O . THR A 1 211 ? 5.479 -10.277 -12.638 1.00 96.44 211 THR A O 1
ATOM 1706 N N . SER A 1 212 ? 6.159 -12.133 -11.617 1.00 95.69 212 SER A N 1
ATOM 1707 C CA . SER A 1 212 ? 4.866 -12.490 -11.044 1.00 95.69 212 SER A CA 1
ATOM 1708 C C . SER A 1 212 ? 5.071 -13.019 -9.632 1.00 95.69 212 SER A C 1
ATOM 1710 O O . SER A 1 212 ? 5.958 -13.839 -9.382 1.00 95.69 212 SER A O 1
ATOM 1712 N N . THR A 1 213 ? 4.237 -12.570 -8.700 1.00 96.38 213 THR A N 1
ATOM 1713 C CA . THR A 1 213 ? 4.346 -12.925 -7.283 1.00 96.38 213 THR A CA 1
ATOM 1714 C C . THR A 1 213 ? 3.081 -13.616 -6.779 1.00 96.38 213 THR A C 1
ATOM 1716 O O . THR A 1 213 ? 1.965 -13.337 -7.228 1.00 96.38 213 THR A O 1
ATOM 1719 N N . MET A 1 214 ? 3.230 -14.481 -5.782 1.00 93.69 214 MET A N 1
ATOM 1720 C CA . MET A 1 214 ? 2.109 -15.113 -5.088 1.00 93.69 214 MET A CA 1
ATOM 1721 C C . MET A 1 214 ? 2.477 -15.374 -3.627 1.00 93.69 214 MET A C 1
ATOM 1723 O O . MET A 1 214 ? 3.545 -15.915 -3.349 1.00 93.69 214 MET A O 1
ATOM 1727 N N . ALA A 1 215 ? 1.585 -15.022 -2.701 1.00 93.00 215 ALA A N 1
ATOM 1728 C CA . ALA A 1 215 ? 1.675 -15.459 -1.313 1.00 93.00 215 ALA A CA 1
ATOM 1729 C C . ALA A 1 215 ? 0.887 -16.769 -1.153 1.00 93.00 215 ALA A C 1
ATOM 1731 O O . ALA A 1 215 ? -0.336 -16.782 -1.271 1.00 93.00 215 ALA A O 1
ATOM 1732 N N . ASP A 1 216 ? 1.590 -17.871 -0.897 1.00 90.44 216 ASP A N 1
ATOM 1733 C CA . ASP A 1 216 ? 0.996 -19.143 -0.490 1.00 90.44 216 ASP A CA 1
ATOM 1734 C C . ASP A 1 216 ? 0.971 -19.198 1.037 1.00 90.44 216 ASP A C 1
ATOM 1736 O O . ASP A 1 216 ? 1.884 -19.704 1.700 1.00 90.44 216 ASP A O 1
ATOM 1740 N N . ARG A 1 217 ? -0.091 -18.621 1.600 1.00 87.44 217 ARG A N 1
ATOM 1741 C CA . ARG A 1 217 ? -0.301 -18.569 3.046 1.00 87.44 217 ARG A CA 1
ATOM 1742 C C . ARG A 1 217 ? -0.384 -19.964 3.663 1.00 87.44 217 ARG A C 1
ATOM 1744 O O . ARG A 1 217 ? 0.195 -20.178 4.723 1.00 87.44 217 ARG A O 1
ATOM 1751 N N . ALA A 1 218 ? -1.062 -20.908 3.008 1.00 87.38 218 ALA A N 1
ATOM 1752 C CA . ALA A 1 218 ? -1.249 -22.260 3.535 1.00 87.38 218 ALA A CA 1
ATOM 1753 C C . ALA A 1 218 ? 0.087 -23.006 3.677 1.00 87.38 218 ALA A C 1
ATOM 1755 O O . ALA A 1 218 ? 0.289 -23.736 4.646 1.00 87.38 218 ALA A O 1
ATOM 1756 N N . ALA A 1 219 ? 1.017 -22.789 2.743 1.00 90.25 219 ALA A N 1
ATOM 1757 C CA . ALA A 1 219 ? 2.366 -23.343 2.819 1.00 90.25 219 ALA A CA 1
ATOM 1758 C C . ALA A 1 219 ? 3.369 -22.458 3.585 1.00 90.25 219 ALA A C 1
ATOM 1760 O O . ALA A 1 219 ? 4.511 -22.884 3.780 1.00 90.25 219 ALA A O 1
ATOM 1761 N N . GLY A 1 220 ? 2.984 -21.239 3.985 1.00 89.75 220 GLY A N 1
ATOM 1762 C CA . GLY A 1 220 ? 3.871 -20.255 4.610 1.00 89.75 220 GLY A CA 1
ATOM 1763 C C . GLY A 1 220 ? 4.996 -19.782 3.683 1.00 89.75 220 GLY A C 1
ATOM 1764 O O . GLY A 1 220 ? 6.138 -19.644 4.122 1.00 89.75 220 GLY A O 1
ATOM 1765 N N . ARG A 1 221 ? 4.713 -19.606 2.385 1.00 93.81 221 ARG A N 1
ATOM 1766 C CA . ARG A 1 221 ? 5.718 -19.303 1.351 1.00 93.81 221 ARG A CA 1
ATOM 1767 C C . ARG A 1 221 ? 5.309 -18.126 0.479 1.00 93.81 221 ARG A C 1
ATOM 1769 O O . ARG A 1 221 ? 4.133 -17.854 0.274 1.00 93.81 221 ARG A O 1
ATOM 1776 N N . ILE A 1 222 ? 6.312 -17.472 -0.093 1.00 94.94 222 ILE A N 1
ATOM 1777 C CA . ILE A 1 222 ? 6.144 -16.500 -1.170 1.00 94.94 222 ILE A CA 1
ATOM 1778 C C . ILE A 1 222 ? 6.817 -17.086 -2.408 1.00 94.94 222 ILE A C 1
ATOM 1780 O O . ILE A 1 222 ? 7.976 -17.498 -2.355 1.00 94.94 222 ILE A O 1
ATOM 1784 N N . CYS A 1 223 ? 6.086 -17.132 -3.513 1.00 94.69 223 CYS A N 1
ATOM 1785 C CA . CYS A 1 223 ? 6.594 -17.548 -4.810 1.00 94.69 223 CYS A CA 1
ATOM 1786 C C . CYS A 1 223 ? 6.862 -16.310 -5.663 1.00 94.69 223 CYS A C 1
ATOM 1788 O O . CYS A 1 223 ? 5.961 -15.500 -5.883 1.00 94.69 223 CYS A O 1
ATOM 1790 N N . LEU A 1 224 ? 8.091 -16.198 -6.164 1.00 95.38 224 LEU A N 1
ATOM 1791 C CA . LEU A 1 224 ? 8.500 -15.210 -7.158 1.00 95.38 224 LEU A CA 1
ATOM 1792 C C . LEU A 1 224 ? 8.817 -15.968 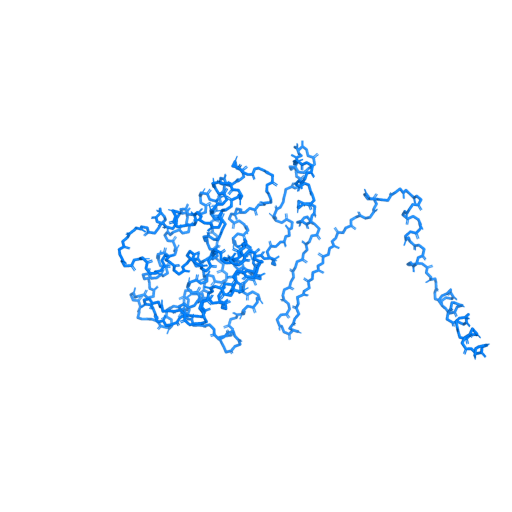-8.445 1.00 95.38 224 LEU A C 1
ATOM 1794 O O . LEU A 1 224 ? 9.612 -16.908 -8.430 1.00 95.38 224 LEU A O 1
ATOM 1798 N N . THR A 1 225 ? 8.160 -15.597 -9.536 1.00 95.81 225 THR A N 1
ATOM 1799 C CA . THR A 1 225 ? 8.368 -16.183 -10.863 1.00 95.81 225 THR A CA 1
ATOM 1800 C C . THR A 1 225 ? 8.859 -15.094 -11.797 1.00 95.81 225 THR A C 1
ATOM 1802 O O . THR A 1 225 ? 8.267 -14.018 -11.828 1.00 95.81 225 THR A O 1
ATOM 1805 N N . TYR A 1 226 ? 9.915 -15.389 -12.552 1.00 94.44 226 TYR A N 1
ATOM 1806 C CA . TYR A 1 226 ? 10.462 -14.497 -13.567 1.00 94.44 226 TYR A CA 1
ATOM 1807 C C . TYR A 1 226 ? 10.351 -15.166 -14.933 1.00 94.44 226 TYR A C 1
ATOM 1809 O O . TYR A 1 226 ? 10.922 -16.238 -15.136 1.00 94.44 226 TYR A O 1
ATOM 1817 N N . ASP A 1 227 ? 9.616 -14.543 -15.849 1.00 92.31 227 ASP A N 1
ATOM 1818 C CA . ASP A 1 227 ? 9.486 -14.983 -17.238 1.00 92.31 227 ASP A CA 1
ATOM 1819 C C . ASP A 1 227 ? 10.426 -14.165 -18.134 1.00 92.31 227 ASP A C 1
ATOM 1821 O O . ASP A 1 227 ? 10.110 -13.054 -18.575 1.00 92.31 227 ASP A O 1
ATOM 1825 N N . ILE A 1 228 ? 11.641 -14.686 -18.305 1.00 88.19 228 ILE A N 1
ATOM 1826 C CA . ILE A 1 228 ? 12.727 -14.023 -19.025 1.00 88.19 228 ILE A CA 1
ATOM 1827 C C . ILE A 1 228 ? 12.953 -14.764 -20.335 1.00 88.19 228 ILE A C 1
ATOM 1829 O O . ILE A 1 228 ? 13.350 -15.931 -20.332 1.00 88.19 228 ILE A O 1
ATOM 1833 N N . ASP A 1 229 ? 12.751 -14.055 -21.441 1.00 81.19 229 ASP A N 1
ATOM 1834 C CA . ASP A 1 229 ? 13.164 -14.545 -22.745 1.00 81.19 229 ASP A CA 1
ATOM 1835 C C . ASP A 1 229 ? 14.684 -14.413 -22.858 1.00 81.19 229 ASP A C 1
ATOM 1837 O O . ASP A 1 229 ? 15.235 -13.318 -22.807 1.00 81.19 229 ASP A O 1
ATOM 1841 N N . ILE A 1 230 ? 15.372 -15.548 -22.923 1.00 74.81 230 ILE A N 1
ATOM 1842 C CA . ILE A 1 230 ? 16.834 -15.614 -23.011 1.00 74.81 230 ILE A CA 1
ATOM 1843 C C . ILE A 1 230 ? 17.342 -15.439 -24.449 1.00 74.81 230 ILE A C 1
ATOM 1845 O O . ILE A 1 230 ? 18.537 -15.204 -24.626 1.00 74.81 230 ILE A O 1
ATOM 1849 N N . GLU A 1 231 ? 16.468 -15.528 -25.459 1.00 68.12 231 GLU A N 1
ATOM 1850 C CA . GLU A 1 231 ? 16.818 -15.229 -26.856 1.00 68.12 231 GLU A CA 1
ATOM 1851 C C . GLU A 1 231 ? 17.080 -13.724 -27.049 1.00 68.12 231 GLU A C 1
ATOM 1853 O O . GLU A 1 231 ? 17.891 -13.344 -27.888 1.00 68.12 231 GLU A O 1
ATOM 1858 N N . ASP A 1 232 ? 16.504 -12.875 -26.191 1.00 60.50 232 ASP A N 1
ATOM 1859 C CA . ASP A 1 232 ? 16.716 -11.421 -26.198 1.00 60.50 232 ASP A CA 1
ATOM 1860 C C . ASP A 1 232 ? 18.113 -10.995 -25.693 1.00 60.50 232 ASP A C 1
ATOM 1862 O O . ASP A 1 232 ? 18.529 -9.854 -25.907 1.00 60.50 232 ASP A O 1
ATOM 1866 N N . PHE A 1 233 ? 18.850 -11.885 -25.012 1.00 56.69 233 PHE A N 1
ATOM 1867 C CA . PHE A 1 233 ? 20.098 -11.542 -24.304 1.00 56.69 233 PHE A CA 1
ATOM 1868 C C . PHE A 1 233 ? 21.322 -12.349 -24.728 1.00 56.69 233 PHE A C 1
ATOM 1870 O O . PHE A 1 233 ? 22.430 -12.057 -24.276 1.00 56.69 233 PHE A O 1
ATOM 1877 N N . LEU A 1 234 ? 21.139 -13.374 -25.553 1.00 56.84 234 LEU A N 1
ATOM 1878 C CA . LEU A 1 234 ? 22.213 -14.260 -25.970 1.00 56.84 234 LEU A CA 1
ATOM 1879 C C . LEU A 1 234 ? 22.389 -14.144 -27.477 1.00 56.84 234 LEU A C 1
ATOM 1881 O O . LEU A 1 234 ? 21.429 -14.219 -28.238 1.00 56.84 234 LEU A O 1
ATOM 1885 N N . THR A 1 235 ? 23.634 -14.020 -27.926 1.00 62.03 235 THR A N 1
ATOM 1886 C CA . THR A 1 235 ? 23.938 -14.381 -29.314 1.00 62.03 235 THR A CA 1
ATOM 1887 C C . THR A 1 235 ? 23.566 -15.852 -29.540 1.00 62.03 235 THR A C 1
ATOM 1889 O O . THR A 1 235 ? 23.614 -16.649 -28.598 1.00 62.03 235 THR A O 1
ATOM 1892 N N . ASP A 1 236 ? 23.251 -16.251 -30.779 1.00 62.56 236 ASP A N 1
ATOM 1893 C CA . ASP A 1 236 ? 22.935 -17.653 -31.120 1.00 62.56 236 ASP A CA 1
ATOM 1894 C C . ASP A 1 236 ? 23.959 -18.648 -30.522 1.00 62.56 236 ASP A C 1
ATOM 1896 O O . ASP A 1 236 ? 23.611 -19.738 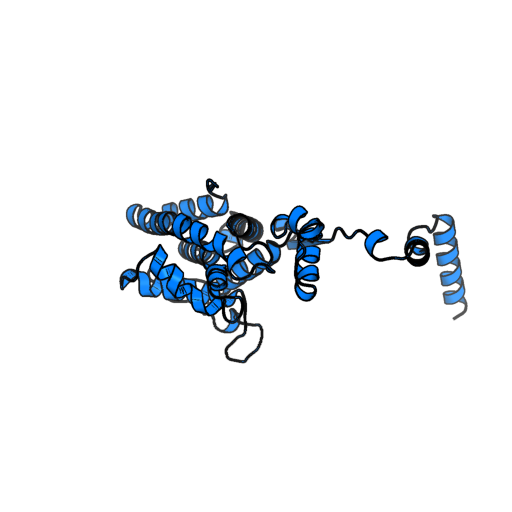-30.064 1.00 62.56 236 ASP A O 1
ATOM 1900 N N . GLU A 1 237 ? 25.236 -18.249 -30.451 1.00 65.75 237 GLU A N 1
ATOM 1901 C CA . GLU A 1 237 ? 26.328 -19.053 -29.896 1.00 65.75 237 GLU A CA 1
ATOM 1902 C C . GLU A 1 237 ? 26.296 -19.176 -28.356 1.00 65.75 237 GLU A C 1
ATOM 1904 O O . GLU A 1 237 ? 26.668 -20.214 -27.795 1.00 65.75 237 GLU A O 1
ATOM 1909 N N . GLU A 1 238 ? 25.869 -18.130 -27.647 1.00 63.12 238 GLU A N 1
ATOM 1910 C CA . GLU A 1 238 ? 25.710 -18.130 -26.188 1.00 63.12 238 GLU A CA 1
ATOM 1911 C C . GLU A 1 238 ? 24.437 -18.875 -25.769 1.00 63.12 238 GLU A C 1
ATOM 1913 O O . GLU A 1 238 ? 24.454 -19.629 -24.789 1.00 63.12 238 GLU A O 1
ATOM 1918 N N . PHE A 1 239 ? 23.375 -18.760 -26.569 1.00 60.09 239 PHE A N 1
ATOM 1919 C CA . PHE A 1 239 ? 22.128 -19.498 -26.400 1.00 60.09 239 PHE A CA 1
ATOM 1920 C C . PHE A 1 239 ? 22.348 -21.010 -26.538 1.00 60.09 239 PHE A C 1
ATOM 1922 O O . PHE A 1 239 ? 21.951 -21.796 -25.669 1.00 60.09 239 PHE A O 1
ATOM 1929 N N . ASP A 1 240 ? 23.089 -21.435 -27.566 1.00 62.44 240 ASP A N 1
ATOM 1930 C CA . ASP A 1 240 ? 23.448 -22.842 -27.770 1.00 62.44 240 ASP A CA 1
ATOM 1931 C C . ASP A 1 240 ? 24.351 -23.406 -26.659 1.00 62.44 240 ASP A C 1
ATOM 1933 O O . ASP A 1 240 ? 24.260 -24.594 -26.322 1.00 62.44 240 ASP A O 1
ATOM 1937 N N . LYS A 1 241 ? 25.206 -22.581 -26.037 1.00 62.44 241 LYS A N 1
ATOM 1938 C CA . LYS A 1 241 ? 26.011 -22.983 -24.867 1.00 62.44 241 LYS A CA 1
ATOM 1939 C C . LYS A 1 241 ? 25.153 -23.130 -23.608 1.00 62.44 241 LYS A C 1
ATOM 1941 O O . LYS A 1 241 ? 25.321 -24.122 -22.894 1.00 62.44 241 LYS A O 1
ATOM 1946 N N . ALA A 1 242 ? 24.213 -22.215 -23.365 1.00 59.69 242 ALA A N 1
ATOM 1947 C CA . ALA A 1 242 ? 23.295 -22.258 -22.223 1.00 59.69 242 ALA A CA 1
ATOM 1948 C C . ALA A 1 242 ? 22.325 -23.455 -22.273 1.00 59.69 242 ALA A C 1
ATOM 1950 O O . ALA A 1 242 ? 21.929 -23.985 -21.235 1.00 59.69 242 ALA A O 1
ATOM 1951 N N . ARG A 1 243 ? 21.998 -23.955 -23.473 1.00 57.62 243 ARG A N 1
ATOM 1952 C CA . ARG A 1 243 ? 21.143 -25.140 -23.675 1.00 57.62 243 ARG A CA 1
ATOM 1953 C C . ARG A 1 243 ? 21.808 -26.486 -23.368 1.00 57.62 243 ARG A C 1
ATOM 1955 O O . ARG A 1 243 ? 21.099 -27.465 -23.120 1.00 57.62 243 ARG A O 1
ATOM 1962 N N . ARG A 1 244 ? 23.144 -26.573 -23.391 1.00 52.38 244 ARG A N 1
ATOM 1963 C CA . ARG A 1 244 ? 23.888 -27.835 -23.178 1.00 52.38 244 ARG A CA 1
ATOM 1964 C C . ARG A 1 244 ? 23.630 -28.516 -21.824 1.00 52.38 244 ARG A C 1
ATOM 1966 O O . ARG A 1 244 ? 23.464 -29.734 -21.841 1.00 52.38 244 ARG A O 1
ATOM 1973 N N . PRO A 1 245 ? 23.534 -27.820 -20.674 1.00 50.28 245 PRO A N 1
ATOM 1974 C CA . PRO A 1 245 ? 23.187 -28.477 -19.409 1.00 50.28 245 PRO A CA 1
ATOM 1975 C C . PRO A 1 245 ? 21.737 -28.994 -19.343 1.00 50.28 245 PRO A C 1
ATOM 1977 O O . PRO A 1 245 ? 21.473 -29.937 -18.604 1.00 50.28 245 PRO A O 1
ATOM 1980 N N . CYS A 1 246 ? 20.810 -28.457 -20.147 1.00 48.69 246 CYS A N 1
ATOM 1981 C CA . CYS A 1 246 ? 19.401 -28.884 -20.169 1.00 48.69 246 CYS A CA 1
ATOM 1982 C C . CYS A 1 246 ? 19.102 -30.031 -21.157 1.00 48.69 246 CYS A C 1
ATOM 1984 O O . CYS A 1 246 ? 17.950 -30.440 -21.291 1.00 48.69 246 CYS A O 1
ATOM 1986 N N . ARG A 1 247 ? 20.116 -30.562 -21.855 1.00 48.75 247 ARG A N 1
ATOM 1987 C CA . ARG A 1 247 ? 19.993 -31.701 -22.783 1.00 48.75 247 ARG A CA 1
ATOM 1988 C C . ARG A 1 247 ? 20.968 -32.827 -22.453 1.00 48.75 247 ARG A C 1
ATOM 1990 O O . ARG A 1 247 ? 21.564 -33.398 -23.358 1.00 48.75 247 ARG A O 1
ATOM 1997 N N . LEU A 1 248 ? 21.136 -33.177 -21.182 1.00 53.56 248 LEU A N 1
ATOM 1998 C CA . LEU A 1 248 ? 21.657 -34.512 -20.913 1.00 53.56 248 LEU A CA 1
ATOM 1999 C C . LEU A 1 248 ? 20.519 -35.499 -21.154 1.00 53.56 248 LEU A C 1
ATOM 2001 O O . LEU A 1 248 ? 19.508 -35.497 -20.450 1.00 53.56 248 LEU A O 1
ATOM 2005 N N . THR A 1 249 ? 20.675 -36.346 -22.164 1.00 65.00 249 THR A N 1
ATOM 2006 C CA . THR A 1 249 ? 19.836 -37.538 -22.267 1.00 65.00 249 THR A CA 1
ATOM 2007 C C . THR A 1 249 ? 20.010 -38.385 -20.994 1.00 65.00 249 THR A C 1
ATOM 2009 O O . THR A 1 249 ? 21.064 -38.324 -20.347 1.00 65.00 249 THR A O 1
ATOM 2012 N N . PRO A 1 250 ? 19.025 -39.217 -20.609 1.00 61.56 250 PRO A N 1
ATOM 2013 C CA . PRO A 1 250 ? 19.151 -40.105 -19.446 1.00 61.56 250 PRO A CA 1
ATOM 2014 C C . PRO A 1 250 ? 20.411 -40.993 -19.457 1.00 61.56 250 PRO A C 1
ATOM 2016 O O . PRO A 1 250 ? 20.877 -41.436 -18.406 1.00 61.56 250 PRO A O 1
ATOM 2019 N N . ASP A 1 251 ? 20.981 -41.249 -20.635 1.00 62.97 251 ASP A N 1
ATOM 2020 C CA . ASP A 1 251 ? 22.221 -42.010 -20.797 1.00 62.97 251 ASP A CA 1
ATOM 2021 C C . ASP A 1 251 ? 23.480 -41.161 -20.570 1.00 62.97 251 ASP A C 1
ATOM 2023 O O . ASP A 1 251 ? 24.487 -41.665 -20.067 1.00 62.97 251 ASP A O 1
ATOM 2027 N N . GLU A 1 252 ? 23.438 -39.868 -20.884 1.00 63.00 252 GLU A N 1
ATOM 2028 C CA . GLU A 1 252 ? 24.535 -38.934 -20.617 1.00 63.00 252 GLU A CA 1
ATOM 2029 C C . GLU A 1 252 ? 24.603 -38.546 -19.137 1.00 63.00 252 GLU A C 1
ATOM 2031 O O . GLU A 1 252 ? 25.705 -38.477 -18.591 1.00 63.00 252 GLU A O 1
ATOM 2036 N N . LEU A 1 253 ? 23.450 -38.416 -18.466 1.00 61.00 253 LEU A N 1
ATOM 2037 C CA . LEU A 1 253 ? 23.360 -38.306 -17.002 1.00 61.00 253 LEU A CA 1
ATOM 2038 C C . LEU A 1 253 ? 23.997 -39.521 -16.323 1.00 61.00 253 LEU A C 1
ATOM 2040 O O . LEU A 1 253 ? 24.911 -39.366 -15.515 1.00 61.00 253 LEU A O 1
ATOM 2044 N N . ARG A 1 254 ? 23.625 -40.736 -16.748 1.00 62.72 254 ARG A N 1
ATOM 2045 C CA . ARG A 1 254 ? 24.220 -41.971 -16.216 1.00 62.72 254 ARG A CA 1
ATOM 2046 C C . ARG A 1 254 ? 25.727 -42.050 -16.434 1.00 62.72 254 ARG A C 1
ATOM 2048 O O . ARG A 1 254 ? 26.448 -42.514 -15.557 1.00 62.72 254 ARG A O 1
ATOM 2055 N N . ARG A 1 255 ? 26.236 -41.597 -17.585 1.00 67.06 255 ARG A N 1
ATOM 2056 C CA . ARG A 1 255 ? 27.687 -41.564 -17.852 1.00 67.06 255 ARG A CA 1
ATOM 2057 C C . ARG A 1 255 ? 28.414 -40.519 -17.007 1.00 67.06 255 ARG A C 1
ATOM 2059 O O . ARG A 1 255 ? 29.553 -40.773 -16.615 1.00 67.06 255 ARG A O 1
ATOM 2066 N N . ALA A 1 256 ? 27.796 -39.372 -16.736 1.00 63.31 256 ALA A N 1
ATOM 2067 C CA . ALA A 1 256 ? 28.355 -38.349 -15.856 1.00 63.31 256 ALA A CA 1
ATOM 2068 C C . ALA A 1 256 ? 28.420 -38.840 -14.398 1.00 63.31 256 ALA A C 1
ATOM 2070 O O . ALA A 1 256 ? 29.475 -38.747 -13.772 1.00 63.31 256 ALA A O 1
ATOM 2071 N N . GLU A 1 257 ? 27.351 -39.474 -13.910 1.00 69.44 257 GLU A N 1
ATOM 2072 C CA . GLU A 1 257 ? 27.288 -40.094 -12.579 1.00 69.44 257 GLU A CA 1
ATOM 2073 C C . GLU A 1 257 ? 28.309 -41.232 -12.423 1.00 69.44 257 GLU A C 1
ATOM 2075 O O . GLU A 1 257 ? 29.023 -41.297 -11.423 1.00 69.44 257 GLU A O 1
ATOM 2080 N N . LEU A 1 258 ? 28.454 -42.092 -13.439 1.00 60.53 258 LEU A N 1
ATOM 2081 C CA . LEU A 1 258 ? 29.466 -43.157 -13.459 1.00 60.53 258 LEU A CA 1
ATOM 2082 C C . LEU A 1 258 ? 30.897 -42.607 -13.423 1.00 60.53 258 LEU A C 1
ATOM 2084 O O . LEU A 1 258 ? 31.753 -43.180 -12.751 1.00 60.53 258 LEU A O 1
ATOM 2088 N N . ARG A 1 259 ? 31.179 -41.501 -14.121 1.00 65.88 259 ARG A N 1
ATOM 2089 C CA . ARG A 1 259 ? 32.511 -40.871 -14.116 1.00 65.88 259 ARG A CA 1
ATOM 2090 C C . ARG A 1 259 ? 32.865 -40.283 -12.752 1.00 65.88 259 ARG A C 1
ATOM 2092 O O . ARG A 1 259 ? 34.002 -40.446 -12.316 1.00 65.88 259 ARG A O 1
ATOM 2099 N N . GLU A 1 260 ? 31.913 -39.653 -12.071 1.00 65.56 260 GLU A N 1
ATOM 2100 C CA . GLU A 1 260 ? 32.122 -39.141 -10.710 1.00 65.56 260 GLU A CA 1
ATOM 2101 C C . GLU A 1 260 ? 32.227 -40.268 -9.674 1.00 65.56 260 GLU A C 1
ATOM 2103 O O . GLU A 1 260 ? 33.108 -40.243 -8.815 1.00 65.56 260 GLU A O 1
ATOM 2108 N N . ALA A 1 261 ? 31.434 -41.335 -9.807 1.00 63.12 261 ALA A N 1
ATOM 2109 C CA . ALA A 1 261 ? 31.549 -42.513 -8.947 1.00 63.12 261 ALA A CA 1
ATOM 2110 C C . ALA A 1 261 ? 32.911 -43.225 -9.081 1.00 63.12 261 ALA A C 1
ATOM 2112 O O . ALA A 1 261 ? 33.431 -43.755 -8.099 1.00 63.12 261 ALA A O 1
ATOM 2113 N N . VAL A 1 262 ? 33.506 -43.230 -10.280 1.00 68.25 262 VAL A N 1
ATOM 2114 C CA . VAL A 1 262 ? 34.851 -43.782 -10.514 1.00 68.25 262 VAL A CA 1
ATOM 2115 C C . VAL A 1 262 ? 35.936 -42.885 -9.918 1.00 68.25 262 VAL A C 1
ATOM 2117 O O . VAL A 1 262 ? 36.860 -43.404 -9.296 1.00 68.25 262 VAL A O 1
ATOM 2120 N N . LYS A 1 263 ? 35.817 -41.555 -10.034 1.00 67.00 263 LYS A N 1
ATOM 2121 C CA . LYS A 1 263 ? 36.757 -40.619 -9.393 1.00 67.00 263 LYS A CA 1
ATOM 2122 C C . LYS A 1 263 ? 36.739 -40.733 -7.869 1.00 67.00 263 LYS A C 1
ATOM 2124 O O . LYS A 1 263 ? 37.801 -40.801 -7.266 1.00 67.00 263 LYS A O 1
ATOM 2129 N N . ASN A 1 264 ? 35.558 -40.853 -7.265 1.00 65.31 264 ASN A N 1
ATOM 2130 C CA . ASN A 1 264 ? 35.405 -40.980 -5.811 1.00 65.31 264 ASN A CA 1
ATOM 2131 C C . ASN A 1 264 ? 35.834 -42.347 -5.251 1.00 65.31 264 ASN A C 1
ATOM 2133 O O . ASN A 1 264 ? 35.919 -42.507 -4.041 1.00 65.31 264 ASN A O 1
ATOM 2137 N N . ARG A 1 265 ? 36.086 -43.342 -6.113 1.00 61.03 265 ARG A N 1
ATOM 2138 C CA . ARG A 1 265 ? 36.709 -44.623 -5.734 1.00 61.03 265 ARG A CA 1
ATOM 2139 C C . ARG A 1 265 ? 38.222 -44.652 -5.954 1.00 61.03 265 ARG A C 1
ATOM 2141 O O . ARG A 1 265 ? 38.867 -45.601 -5.519 1.00 61.03 265 ARG A O 1
ATOM 2148 N N . ALA A 1 266 ? 38.759 -43.676 -6.682 1.00 54.31 266 ALA A N 1
ATOM 2149 C CA . ALA A 1 266 ? 40.186 -43.535 -6.955 1.00 54.31 266 ALA A CA 1
ATOM 2150 C C . ALA A 1 266 ? 40.880 -42.532 -6.009 1.00 54.31 266 ALA A C 1
ATOM 2152 O O . ALA A 1 266 ? 42.097 -42.371 -6.102 1.00 54.31 266 ALA A O 1
ATOM 2153 N N . ALA A 1 267 ? 40.113 -41.881 -5.129 1.00 48.53 267 ALA A N 1
ATOM 2154 C CA . ALA A 1 267 ? 40.571 -41.098 -3.982 1.00 48.53 267 ALA A CA 1
ATOM 2155 C C . ALA A 1 267 ? 40.379 -41.909 -2.693 1.00 48.53 267 ALA A C 1
ATOM 2157 O O . ALA A 1 267 ? 41.224 -41.756 -1.785 1.00 48.53 267 ALA A O 1
#